Protein AF-A0AAU3USP7-F1 (afdb_monomer_lite)

Radius of gyration: 30.05 Å; chains: 1; bounding box: 64×74×97 Å

Structure (mmCIF, N/CA/C/O backbone):
data_AF-A0AAU3USP7-F1
#
_entry.id   AF-A0AAU3USP7-F1
#
loop_
_atom_site.group_PDB
_atom_site.id
_atom_site.type_symbol
_atom_site.label_atom_id
_atom_site.label_alt_id
_atom_site.label_comp_id
_atom_site.label_asym_id
_atom_site.label_entity_id
_atom_site.label_seq_id
_atom_site.pdbx_PDB_ins_code
_atom_site.Cartn_x
_atom_site.Cartn_y
_atom_site.Cartn_z
_atom_site.occupancy
_atom_site.B_iso_or_equiv
_atom_site.auth_seq_id
_atom_site.auth_comp_id
_atom_site.auth_asym_id
_atom_site.auth_atom_id
_atom_site.pdbx_PDB_model_num
ATOM 1 N N . MET A 1 1 ? 27.591 27.415 62.590 1.00 41.91 1 MET A N 1
ATOM 2 C CA . MET A 1 1 ? 27.554 26.212 61.734 1.00 41.91 1 MET A CA 1
ATOM 3 C C . MET A 1 1 ? 26.232 26.223 60.988 1.00 41.91 1 MET A C 1
ATOM 5 O O . MET A 1 1 ? 25.230 25.754 61.502 1.00 41.91 1 MET A O 1
ATOM 9 N N . THR A 1 2 ? 26.216 26.870 59.830 1.00 33.81 2 THR A N 1
ATOM 10 C CA . THR A 1 2 ? 25.056 27.006 58.943 1.00 33.81 2 THR A CA 1
ATOM 11 C C . THR A 1 2 ? 25.471 26.395 57.614 1.00 33.81 2 THR A C 1
ATOM 13 O O . THR A 1 2 ? 26.332 26.945 56.935 1.00 33.81 2 THR A O 1
ATOM 16 N N . SER A 1 3 ? 24.932 25.218 57.294 1.00 32.78 3 SER A N 1
ATOM 17 C CA . SER A 1 3 ? 25.198 24.514 56.039 1.00 32.78 3 SER A CA 1
ATOM 18 C C . SER A 1 3 ? 23.936 24.534 55.192 1.00 32.78 3 SER A C 1
ATOM 20 O O . SER A 1 3 ? 22.965 23.842 55.483 1.00 32.78 3 SER A O 1
ATOM 22 N N . THR A 1 4 ? 23.975 25.355 54.153 1.00 32.25 4 THR A N 1
ATOM 23 C CA . THR A 1 4 ? 23.105 25.323 52.979 1.00 32.25 4 THR A CA 1
ATOM 24 C C . THR A 1 4 ? 23.320 24.018 52.210 1.00 32.25 4 THR A C 1
ATOM 26 O O . THR A 1 4 ? 24.464 23.622 51.991 1.00 32.25 4 THR A O 1
ATOM 29 N N . VAL A 1 5 ? 22.239 23.355 51.792 1.00 38.69 5 VAL A N 1
ATOM 30 C CA . VAL A 1 5 ? 22.284 22.252 50.819 1.00 38.69 5 VAL A CA 1
ATOM 31 C C . VAL A 1 5 ? 21.531 22.695 49.572 1.00 38.69 5 VAL A C 1
ATOM 33 O O . VAL A 1 5 ? 20.363 23.073 49.631 1.00 38.69 5 VAL A O 1
ATOM 36 N N . ASP A 1 6 ? 22.287 22.693 48.484 1.00 32.69 6 ASP A N 1
ATOM 37 C CA . ASP A 1 6 ? 22.003 23.194 47.146 1.00 32.69 6 ASP A CA 1
ATOM 38 C C . ASP A 1 6 ? 21.161 22.188 46.340 1.00 32.69 6 ASP A C 1
ATOM 40 O O . ASP A 1 6 ? 21.367 20.975 46.442 1.00 32.69 6 ASP A O 1
ATOM 44 N N . GLN A 1 7 ? 20.235 22.680 45.513 1.00 34.62 7 GLN A N 1
ATOM 45 C CA . GLN A 1 7 ? 19.534 21.871 44.508 1.00 34.62 7 GLN A CA 1
ATOM 46 C C . GLN A 1 7 ? 20.282 21.918 43.167 1.00 34.62 7 GLN A C 1
ATOM 48 O O . GLN A 1 7 ? 20.693 23.001 42.751 1.00 34.62 7 GLN A O 1
ATOM 53 N N . PRO A 1 8 ? 20.408 20.806 42.416 1.00 36.25 8 PRO A N 1
ATOM 54 C CA . PRO A 1 8 ? 20.988 20.861 41.084 1.00 36.25 8 PRO A CA 1
ATOM 55 C C . PRO A 1 8 ? 19.930 21.246 40.040 1.00 36.25 8 PRO A C 1
ATOM 57 O O . PRO A 1 8 ? 18.968 20.520 39.787 1.00 36.25 8 PRO A O 1
ATOM 60 N N . GLY A 1 9 ? 20.148 22.407 39.422 1.00 30.47 9 GLY A N 1
ATOM 61 C CA . GLY A 1 9 ? 19.375 22.923 38.300 1.00 30.47 9 GLY A CA 1
ATOM 62 C C . GLY A 1 9 ? 19.600 22.157 36.993 1.00 30.47 9 GLY A C 1
ATOM 63 O O . GLY A 1 9 ? 20.691 21.691 36.668 1.00 30.47 9 GLY A O 1
ATOM 64 N N . THR A 1 10 ? 18.527 22.072 36.216 1.00 33.22 10 THR A N 1
ATOM 65 C CA . THR A 1 10 ? 18.467 21.559 34.847 1.00 33.22 10 THR A CA 1
ATOM 66 C C . THR A 1 10 ? 19.074 22.556 33.855 1.00 33.22 10 THR A C 1
ATOM 68 O O . THR A 1 10 ? 18.549 23.656 33.683 1.00 33.22 10 THR A O 1
ATOM 71 N N . HIS A 1 11 ? 20.132 22.157 33.144 1.00 33.84 11 HIS A N 1
ATOM 72 C CA . HIS A 1 11 ? 20.640 22.862 31.962 1.00 33.84 11 HIS A CA 1
ATOM 73 C C . HIS A 1 11 ? 20.318 22.075 30.678 1.00 33.84 11 HIS A C 1
ATOM 75 O O . HIS A 1 11 ? 20.579 20.872 30.631 1.00 33.84 11 HIS A O 1
ATOM 81 N N . PRO A 1 12 ? 19.812 22.720 29.609 1.00 33.31 12 PRO A N 1
ATOM 82 C CA . PRO A 1 12 ? 19.627 22.071 28.315 1.00 33.31 12 PRO A CA 1
ATOM 83 C C . PRO A 1 12 ? 20.970 21.887 27.588 1.00 33.31 12 PRO A C 1
ATOM 85 O O . PRO A 1 12 ? 21.777 22.815 27.466 1.00 33.31 12 PRO A O 1
ATOM 88 N N . ALA A 1 13 ? 21.204 20.671 27.093 1.00 33.81 13 ALA A N 1
ATOM 89 C CA . ALA A 1 13 ? 22.396 20.300 26.340 1.00 33.81 13 ALA A CA 1
ATOM 90 C C . ALA A 1 13 ? 22.486 21.070 25.008 1.00 33.81 13 ALA A C 1
ATOM 92 O O . ALA A 1 13 ? 21.568 21.066 24.189 1.00 33.81 13 ALA A O 1
ATOM 93 N N . LYS A 1 14 ? 23.629 21.728 24.791 1.00 29.77 14 LYS A N 1
ATOM 94 C CA . LYS A 1 14 ? 23.975 22.454 23.563 1.00 29.77 14 LYS A CA 1
ATOM 95 C C . LYS A 1 14 ? 24.179 21.477 22.399 1.00 29.77 14 LYS A C 1
ATOM 97 O O . LYS A 1 14 ? 25.105 20.668 22.424 1.00 29.77 14 LYS A O 1
ATOM 102 N N . VAL A 1 15 ? 23.373 21.614 21.348 1.00 31.23 15 VAL A N 1
ATOM 103 C CA . VAL A 1 15 ? 23.581 20.966 20.045 1.00 31.23 15 VAL A CA 1
ATOM 104 C C . VAL A 1 15 ? 24.796 21.610 19.364 1.00 31.23 15 VAL A C 1
ATOM 106 O O . VAL A 1 15 ? 24.798 22.806 19.079 1.00 31.23 15 VAL A O 1
ATOM 109 N N . ARG A 1 16 ? 25.857 20.832 19.121 1.00 29.34 16 ARG A N 1
ATOM 110 C CA . ARG A 1 16 ? 27.011 21.248 18.308 1.00 29.34 16 ARG A CA 1
ATOM 111 C C . ARG A 1 16 ? 26.709 20.982 16.832 1.00 29.34 16 ARG A C 1
ATOM 113 O O . ARG A 1 16 ? 26.701 19.836 16.398 1.00 29.34 16 ARG A O 1
ATOM 120 N N . THR A 1 17 ? 26.509 22.047 16.062 1.00 30.03 17 THR A N 1
ATOM 121 C CA . THR A 1 17 ? 26.441 22.007 14.596 1.00 30.03 17 THR A CA 1
ATOM 122 C C . THR A 1 17 ? 27.825 21.691 14.027 1.00 30.03 17 THR A C 1
ATOM 124 O O . THR A 1 17 ? 28.733 22.518 14.103 1.00 30.03 17 THR A O 1
ATOM 127 N N . ALA A 1 18 ? 28.007 20.499 13.459 1.00 31.48 18 ALA A N 1
ATOM 128 C CA . ALA A 1 18 ? 29.188 20.177 12.665 1.00 31.48 18 ALA A CA 1
ATOM 129 C C . ALA A 1 18 ? 28.987 20.702 11.233 1.00 31.48 18 ALA A C 1
ATOM 131 O O . ALA A 1 18 ? 28.131 20.209 10.498 1.00 31.48 18 ALA A O 1
ATOM 132 N N . LEU A 1 19 ? 29.764 21.716 10.839 1.00 27.81 19 LEU A N 1
ATOM 133 C CA . LEU A 1 19 ? 29.881 22.137 9.442 1.00 27.81 19 LEU A CA 1
ATOM 134 C C . LEU A 1 19 ? 30.561 21.015 8.644 1.00 27.81 19 LEU A C 1
ATOM 136 O O . LEU A 1 19 ? 31.731 20.711 8.871 1.00 27.81 19 LEU A O 1
ATOM 140 N N . ILE A 1 20 ? 29.842 20.419 7.694 1.00 33.53 20 ILE A N 1
ATOM 141 C CA . ILE A 1 20 ? 30.425 19.518 6.697 1.00 33.53 20 ILE A CA 1
ATOM 142 C C . ILE A 1 20 ? 30.937 20.376 5.537 1.00 33.53 20 ILE A C 1
ATOM 144 O O . ILE A 1 20 ? 30.160 20.921 4.753 1.00 33.53 20 ILE A O 1
ATOM 148 N N . THR A 1 21 ? 32.256 20.505 5.427 1.00 28.50 21 THR A N 1
ATOM 149 C CA . THR A 1 21 ? 32.922 21.162 4.298 1.00 28.50 21 THR A CA 1
ATOM 150 C C . THR A 1 21 ? 32.928 20.215 3.094 1.00 28.50 21 THR A C 1
ATOM 152 O O . THR A 1 21 ? 33.588 19.178 3.119 1.00 28.50 21 THR A O 1
ATOM 155 N N . LEU A 1 22 ? 32.200 20.552 2.027 1.00 30.50 22 LEU A N 1
ATOM 156 C CA . LEU A 1 22 ? 32.234 19.811 0.759 1.00 30.50 22 LEU A CA 1
ATOM 157 C C . LEU A 1 22 ? 33.545 20.108 -0.000 1.00 30.50 22 LEU A C 1
ATOM 159 O O . LEU A 1 22 ? 33.883 21.283 -0.175 1.00 30.50 22 LEU A O 1
ATOM 163 N N . PRO A 1 23 ? 34.281 19.102 -0.507 1.00 33.56 23 PRO A N 1
ATOM 164 C CA . PRO A 1 23 ? 35.450 19.356 -1.339 1.00 33.56 23 PRO A CA 1
ATOM 165 C C . PRO A 1 23 ? 35.041 19.833 -2.744 1.00 33.56 23 PRO A C 1
ATOM 167 O O . PRO A 1 23 ? 34.099 19.328 -3.356 1.00 33.56 23 PRO A O 1
ATOM 170 N N . ARG A 1 24 ? 35.782 20.821 -3.263 1.00 32.84 24 ARG A N 1
ATOM 171 C CA . ARG A 1 24 ? 35.613 21.395 -4.608 1.00 32.84 24 ARG A CA 1
ATOM 172 C C . ARG A 1 24 ? 35.829 20.335 -5.695 1.00 32.84 24 ARG A C 1
ATOM 174 O O . ARG A 1 24 ? 36.895 19.727 -5.771 1.00 32.84 24 ARG A O 1
ATOM 181 N N . LEU A 1 25 ? 34.846 20.186 -6.583 1.00 32.78 25 LEU A N 1
ATOM 182 C CA . LEU A 1 25 ? 34.947 19.390 -7.808 1.00 32.78 25 LEU A CA 1
ATOM 183 C C . LEU A 1 25 ? 35.982 20.010 -8.756 1.00 32.78 25 LEU A C 1
ATOM 185 O O . LEU A 1 25 ? 35.807 21.123 -9.252 1.00 32.78 25 LEU A O 1
ATOM 189 N N . ARG A 1 26 ? 37.065 19.273 -9.016 1.00 31.66 26 ARG A N 1
ATOM 190 C CA . ARG A 1 26 ? 38.061 19.594 -10.042 1.00 31.66 26 ARG A CA 1
ATOM 191 C C . ARG A 1 26 ? 37.586 18.980 -11.361 1.00 31.66 26 ARG A C 1
ATOM 193 O O . ARG A 1 26 ? 37.426 17.767 -11.460 1.00 31.66 26 ARG A O 1
ATOM 200 N N . THR A 1 27 ? 37.321 19.812 -12.361 1.00 38.62 27 THR A N 1
ATOM 201 C CA . THR A 1 27 ? 36.937 19.382 -13.707 1.00 38.62 27 THR A CA 1
ATOM 202 C C . THR A 1 27 ? 38.163 18.851 -14.453 1.00 38.62 27 THR A C 1
ATOM 204 O O . THR A 1 27 ? 39.095 19.591 -14.751 1.00 38.62 27 THR A O 1
ATOM 207 N N . GLY A 1 28 ? 38.169 17.552 -14.758 1.00 31.36 28 GLY A N 1
ATOM 208 C CA . GLY A 1 28 ? 39.181 16.908 -15.595 1.00 31.36 28 GLY A CA 1
ATOM 209 C C . GLY A 1 28 ? 38.519 15.975 -16.604 1.00 31.36 28 GLY A C 1
ATOM 210 O O . GLY A 1 28 ? 37.866 15.009 -16.222 1.00 31.36 28 GLY A O 1
ATOM 211 N N . ARG A 1 29 ? 38.659 16.288 -17.898 1.00 39.31 29 ARG A N 1
ATOM 212 C CA . ARG A 1 29 ? 38.297 15.410 -19.022 1.00 39.31 29 ARG A CA 1
ATOM 213 C C . ARG A 1 29 ? 39.271 14.229 -19.076 1.00 39.31 29 ARG A C 1
ATOM 215 O O . ARG A 1 29 ? 40.472 14.451 -19.167 1.00 39.31 29 ARG A O 1
ATOM 222 N N . GLY A 1 30 ? 38.747 13.007 -19.129 1.00 30.52 30 GLY A N 1
ATOM 223 C CA . GLY A 1 30 ? 39.510 11.799 -19.457 1.00 30.52 30 GLY A CA 1
ATOM 224 C C . GLY A 1 30 ? 38.627 10.552 -19.412 1.00 30.52 30 GLY A C 1
ATOM 225 O O . GLY A 1 30 ? 38.125 10.189 -18.355 1.00 30.52 30 GLY A O 1
ATOM 226 N N . ARG A 1 31 ? 38.390 9.933 -20.574 1.00 35.69 31 ARG A N 1
ATOM 227 C CA . ARG A 1 31 ? 37.736 8.623 -20.735 1.00 35.69 31 ARG A CA 1
ATOM 228 C C . ARG A 1 31 ? 38.649 7.515 -20.201 1.00 35.69 31 ARG A C 1
ATOM 230 O O . ARG A 1 31 ? 39.800 7.510 -20.611 1.00 35.69 31 ARG A O 1
ATOM 237 N N . SER A 1 32 ? 38.088 6.571 -19.440 1.00 35.28 32 SER A N 1
ATOM 238 C CA . SER A 1 32 ? 38.114 5.106 -19.670 1.00 35.28 32 SER A CA 1
ATOM 239 C C . SER A 1 32 ? 37.939 4.344 -18.349 1.00 35.28 32 SER A C 1
ATOM 241 O O . SER A 1 32 ? 38.705 4.560 -17.418 1.00 35.28 32 SER A O 1
ATOM 243 N N . ASP A 1 33 ? 36.924 3.479 -18.297 1.00 39.62 33 ASP A N 1
ATOM 244 C CA . ASP A 1 33 ? 36.809 2.275 -17.463 1.00 39.62 33 ASP A CA 1
ATOM 245 C C . ASP A 1 33 ? 37.432 2.313 -16.058 1.00 39.62 33 ASP A C 1
ATOM 247 O O . ASP A 1 33 ? 38.539 1.837 -15.822 1.00 39.62 33 ASP A O 1
ATOM 251 N N . ALA A 1 34 ? 36.656 2.800 -15.086 1.00 34.06 34 ALA A N 1
ATOM 252 C CA . ALA A 1 34 ? 36.940 2.616 -13.667 1.00 34.06 34 ALA A CA 1
ATOM 253 C C . ALA A 1 34 ? 35.833 1.769 -13.025 1.00 34.06 34 ALA A C 1
ATOM 255 O O . ALA A 1 34 ? 34.737 2.240 -12.719 1.00 34.06 34 ALA A O 1
ATOM 256 N N . LEU A 1 35 ? 36.157 0.481 -12.924 1.00 35.91 35 LEU A N 1
ATOM 257 C CA . LEU A 1 35 ? 35.776 -0.491 -11.900 1.00 35.91 35 LEU A CA 1
ATOM 258 C C . LEU A 1 35 ? 34.839 0.053 -10.810 1.00 35.91 35 LEU A C 1
ATOM 260 O O . LEU A 1 35 ? 35.199 0.909 -10.003 1.00 35.91 35 LEU A O 1
ATOM 264 N N . VAL A 1 36 ? 33.637 -0.520 -10.755 1.00 36.03 36 VAL A N 1
ATOM 265 C CA . VAL A 1 36 ? 32.769 -0.451 -9.580 1.00 36.03 36 VAL A CA 1
ATOM 266 C C . VAL A 1 36 ? 33.522 -1.119 -8.430 1.00 36.03 36 VAL A C 1
ATOM 268 O O . VAL A 1 36 ? 33.617 -2.343 -8.388 1.00 36.03 36 VAL A O 1
ATOM 271 N N . SER A 1 37 ? 34.084 -0.323 -7.520 1.00 30.81 37 SER A N 1
ATOM 272 C CA . SER A 1 37 ? 34.622 -0.847 -6.265 1.00 30.81 37 SER A CA 1
ATOM 273 C C . SER A 1 37 ? 33.512 -1.577 -5.506 1.00 30.81 37 SER A C 1
ATOM 275 O O . SER A 1 37 ? 32.414 -1.023 -5.367 1.00 30.81 37 SER A O 1
ATOM 277 N N . PRO A 1 38 ? 33.761 -2.797 -5.003 1.00 35.66 38 PRO A N 1
ATOM 278 C CA . PRO A 1 38 ? 32.799 -3.476 -4.160 1.00 35.66 38 PRO A CA 1
ATOM 279 C C . PRO A 1 38 ? 32.678 -2.679 -2.862 1.00 35.66 38 PRO A C 1
ATOM 281 O O . PRO A 1 38 ? 33.673 -2.395 -2.193 1.00 35.66 38 PRO A O 1
ATOM 284 N N . VAL A 1 39 ? 31.453 -2.289 -2.513 1.00 39.75 39 VAL A N 1
ATOM 285 C CA . VAL A 1 39 ? 31.149 -1.850 -1.152 1.00 39.75 39 VAL A CA 1
ATOM 286 C C . VAL A 1 39 ? 31.463 -3.042 -0.254 1.00 39.75 39 VAL A C 1
ATOM 288 O O . VAL A 1 39 ? 30.837 -4.094 -0.376 1.00 39.75 39 VAL A O 1
ATOM 291 N N . ALA A 1 40 ? 32.496 -2.897 0.573 1.00 31.59 40 ALA A N 1
ATOM 292 C CA . ALA A 1 40 ? 32.928 -3.916 1.510 1.00 31.59 40 ALA A CA 1
ATOM 293 C C . ALA A 1 40 ? 31.760 -4.298 2.429 1.00 31.59 40 ALA A C 1
ATOM 295 O O . ALA A 1 40 ? 31.212 -3.462 3.149 1.00 31.59 40 ALA A O 1
ATOM 296 N N . GLN A 1 41 ? 31.377 -5.570 2.371 1.00 39.62 41 GLN A N 1
ATOM 297 C CA . GLN A 1 41 ? 30.440 -6.189 3.292 1.00 39.62 41 GLN A CA 1
ATOM 298 C C . GLN A 1 41 ? 31.157 -6.459 4.615 1.00 39.62 41 GLN A C 1
ATOM 300 O O . GLN A 1 41 ? 32.118 -7.219 4.670 1.00 39.62 41 GLN A O 1
ATOM 305 N N . SER A 1 42 ? 30.657 -5.854 5.684 1.00 35.12 42 SER A N 1
ATOM 306 C CA . SER A 1 42 ? 30.802 -6.367 7.045 1.00 35.12 42 SER A CA 1
ATOM 307 C C . SER A 1 42 ? 29.580 -5.924 7.837 1.00 35.12 42 SER A C 1
ATOM 309 O O . SER A 1 42 ? 29.636 -5.011 8.657 1.00 35.12 42 SER A O 1
ATOM 311 N N . ALA A 1 43 ? 28.456 -6.568 7.559 1.00 34.66 43 ALA A N 1
ATOM 312 C CA . ALA A 1 43 ? 27.351 -6.622 8.493 1.00 34.66 43 ALA A CA 1
ATOM 313 C C . ALA A 1 43 ? 26.837 -8.056 8.464 1.00 34.66 43 ALA A C 1
ATOM 315 O O . ALA A 1 43 ? 26.095 -8.448 7.567 1.00 34.66 43 ALA A O 1
ATOM 316 N N . THR A 1 44 ? 27.291 -8.857 9.425 1.00 30.19 44 THR A N 1
ATOM 317 C CA . THR A 1 44 ? 26.546 -10.031 9.875 1.00 30.19 44 THR A CA 1
ATOM 318 C C . THR A 1 44 ? 25.091 -9.587 10.048 1.00 30.19 44 THR A C 1
ATOM 320 O O . THR A 1 44 ? 24.880 -8.566 10.715 1.00 30.19 44 THR A O 1
ATOM 323 N N . PRO A 1 45 ? 24.097 -10.257 9.437 1.00 32.25 45 PRO A N 1
ATOM 324 C CA . PRO A 1 45 ? 22.710 -9.886 9.665 1.00 32.25 45 PRO A CA 1
ATOM 325 C C . PRO A 1 45 ? 22.478 -9.959 11.176 1.00 32.25 45 PRO A C 1
ATOM 327 O O . PRO A 1 45 ? 22.890 -10.952 11.792 1.00 32.25 45 PRO A O 1
ATOM 330 N N . PRO A 1 46 ? 21.904 -8.923 11.813 1.00 33.09 46 PRO A N 1
ATOM 331 C CA . PRO A 1 46 ? 21.499 -9.082 13.192 1.00 33.09 46 PRO A CA 1
ATOM 332 C C . PRO A 1 46 ? 20.554 -10.282 13.210 1.00 33.09 46 PRO A C 1
ATOM 334 O O . PRO A 1 46 ? 19.599 -10.336 12.430 1.00 33.09 46 PRO A O 1
ATOM 337 N N . ALA A 1 47 ? 20.870 -11.268 14.058 1.00 31.23 47 ALA A N 1
ATOM 338 C CA . ALA A 1 47 ? 19.914 -12.288 14.466 1.00 31.23 47 ALA A CA 1
ATOM 339 C C . ALA A 1 47 ? 18.578 -11.590 14.709 1.00 31.23 47 ALA A C 1
ATOM 341 O O . ALA A 1 47 ? 18.616 -10.466 15.206 1.00 31.23 47 ALA A O 1
ATOM 342 N N . GLU A 1 48 ? 17.452 -12.204 14.331 1.00 36.28 48 GLU A N 1
ATOM 343 C CA . GLU A 1 48 ? 16.107 -11.673 14.568 1.00 36.28 48 GLU A CA 1
ATOM 344 C C . GLU A 1 48 ? 15.975 -11.223 16.026 1.00 36.28 48 GLU A C 1
ATOM 346 O O . GLU A 1 48 ? 15.558 -11.964 16.918 1.00 36.28 48 GLU A O 1
ATOM 351 N N . THR A 1 49 ? 16.351 -9.975 16.285 1.00 31.69 49 THR A N 1
ATOM 352 C CA . THR A 1 49 ? 16.018 -9.288 17.499 1.00 31.69 49 THR A CA 1
ATOM 353 C C . THR A 1 49 ? 14.520 -9.210 17.360 1.00 31.69 49 THR A C 1
ATOM 355 O O . THR A 1 49 ? 14.019 -8.517 16.470 1.00 31.69 49 THR A O 1
ATOM 358 N N . ARG A 1 50 ? 13.799 -9.975 18.187 1.00 37.75 50 ARG A N 1
ATOM 359 C CA . ARG A 1 50 ? 12.451 -9.591 18.588 1.00 37.75 50 ARG A CA 1
ATOM 360 C C . ARG A 1 50 ? 12.589 -8.141 19.016 1.00 37.75 50 ARG A C 1
ATOM 362 O O . ARG A 1 50 ? 12.982 -7.874 20.149 1.00 37.75 50 ARG A O 1
ATOM 369 N N . LEU A 1 51 ? 12.382 -7.220 18.077 1.00 38.56 51 LEU A N 1
ATOM 370 C CA . LEU A 1 51 ? 12.127 -5.834 18.380 1.00 38.56 51 LEU A CA 1
ATOM 371 C C . LEU A 1 51 ? 11.006 -5.938 19.395 1.00 38.56 51 LEU A C 1
ATOM 373 O O . LEU A 1 51 ? 9.943 -6.492 19.094 1.00 38.56 51 LEU A O 1
ATOM 377 N N . ALA A 1 52 ? 11.324 -5.570 20.638 1.00 36.91 52 ALA A N 1
ATOM 378 C CA . ALA A 1 52 ? 10.304 -5.417 21.648 1.00 36.91 52 ALA A CA 1
ATOM 379 C C . ALA A 1 52 ? 9.208 -4.583 20.977 1.00 36.91 52 ALA A C 1
ATOM 381 O O . ALA A 1 52 ? 9.562 -3.602 20.309 1.00 36.91 52 ALA A O 1
ATOM 382 N N . PRO A 1 53 ? 7.935 -5.018 21.035 1.00 43.50 53 PRO A N 1
ATOM 383 C CA . PRO A 1 53 ? 6.865 -4.235 20.442 1.00 43.50 53 PRO A CA 1
ATOM 384 C C . PRO A 1 53 ? 7.055 -2.798 20.934 1.00 43.50 53 PRO A C 1
ATOM 386 O O . PRO A 1 53 ? 7.279 -2.619 22.139 1.00 43.50 53 PRO A O 1
ATOM 389 N N . PRO A 1 54 ? 7.078 -1.790 20.044 1.00 45.22 54 PRO A N 1
ATOM 390 C CA . PRO A 1 54 ? 7.052 -0.419 20.512 1.00 45.22 54 PRO A CA 1
ATOM 391 C C . PRO A 1 54 ? 5.857 -0.339 21.451 1.00 45.22 54 PRO A C 1
ATOM 393 O O . PRO A 1 54 ? 4.798 -0.912 21.171 1.00 45.22 54 PRO A O 1
ATOM 396 N N . ASN A 1 55 ? 6.073 0.266 22.614 1.00 45.78 55 ASN A N 1
ATOM 397 C CA . ASN A 1 55 ? 5.024 0.495 23.588 1.00 45.78 55 ASN A CA 1
ATOM 398 C C . ASN A 1 55 ? 4.048 1.524 23.002 1.00 45.78 55 ASN A C 1
ATOM 400 O O . ASN A 1 55 ? 4.003 2.652 23.476 1.00 45.78 55 ASN A O 1
ATOM 404 N N . LEU A 1 56 ? 3.267 1.124 21.997 1.00 47.53 56 LEU A N 1
ATOM 405 C CA . LEU A 1 56 ? 2.064 1.806 21.560 1.00 47.53 56 LEU A CA 1
ATOM 406 C C . LEU A 1 56 ? 1.091 1.686 22.723 1.00 47.53 56 LEU A C 1
ATOM 408 O O . LEU A 1 56 ? 0.291 0.752 22.825 1.00 47.53 56 LEU A O 1
ATOM 412 N N . THR A 1 57 ? 1.220 2.599 23.676 1.00 45.19 57 THR A N 1
ATOM 413 C CA . THR A 1 57 ? 0.167 2.766 24.657 1.00 45.19 57 THR A CA 1
ATOM 414 C C . THR A 1 57 ? -1.050 3.291 23.911 1.00 45.19 57 THR A C 1
ATOM 416 O O . THR A 1 57 ? -0.971 4.229 23.124 1.00 45.19 57 THR A O 1
ATOM 419 N N . VAL A 1 58 ? -2.205 2.693 24.189 1.00 47.22 58 VAL A N 1
ATOM 420 C CA . VAL A 1 58 ? -3.535 3.113 23.710 1.00 47.22 58 VAL A CA 1
ATOM 421 C C . VAL A 1 58 ? -3.772 4.635 23.863 1.00 47.22 58 VAL A C 1
ATOM 423 O O . VAL A 1 58 ? -4.627 5.201 23.188 1.00 47.22 58 VAL A O 1
ATOM 426 N N . ALA A 1 59 ? -2.988 5.309 24.713 1.00 41.59 59 ALA A N 1
ATOM 427 C CA . ALA A 1 59 ? -3.002 6.742 24.970 1.00 41.59 59 ALA A CA 1
ATOM 428 C C . ALA A 1 59 ? -2.712 7.642 23.747 1.00 41.59 59 ALA A C 1
ATOM 430 O O . ALA A 1 59 ? -3.257 8.739 23.699 1.00 41.59 59 ALA A O 1
ATOM 431 N N . GLU A 1 60 ? -1.933 7.225 22.742 1.00 49.16 60 GLU A N 1
ATOM 432 C CA . GLU A 1 60 ? -1.670 8.074 21.555 1.00 49.16 60 GLU A CA 1
ATOM 433 C C . GLU A 1 60 ? -2.758 7.953 20.480 1.00 49.16 60 GLU A C 1
ATOM 435 O O . GLU A 1 60 ? -3.069 8.926 19.794 1.00 49.16 60 GLU A O 1
ATOM 440 N N . PHE A 1 61 ? -3.470 6.820 20.440 1.00 54.00 61 PHE A N 1
ATOM 441 C CA . PHE A 1 61 ? -4.734 6.710 19.701 1.00 54.00 61 PHE A CA 1
ATOM 442 C C . PHE A 1 61 ? -5.871 7.536 20.344 1.00 54.00 61 PHE A C 1
ATOM 444 O O . PHE A 1 61 ? -6.969 7.616 19.793 1.00 54.00 61 PHE A O 1
ATOM 451 N N . ALA A 1 62 ? -5.628 8.142 21.515 1.00 49.12 62 ALA A N 1
ATOM 452 C CA . ALA A 1 62 ? -6.607 8.934 22.255 1.00 49.12 62 ALA A CA 1
ATOM 453 C C . ALA A 1 62 ? -6.660 10.416 21.841 1.00 49.12 62 ALA A C 1
ATOM 455 O O . ALA A 1 62 ? -7.600 11.109 22.238 1.00 49.12 62 ALA A O 1
ATOM 456 N N . ALA A 1 63 ? -5.708 10.918 21.041 1.00 58.34 63 ALA A N 1
ATOM 457 C CA . ALA A 1 63 ? -5.876 12.222 20.403 1.00 58.34 63 ALA A CA 1
ATOM 458 C C . ALA A 1 63 ? -6.996 12.112 19.356 1.00 58.34 63 ALA A C 1
ATOM 460 O O . ALA A 1 63 ? -6.928 11.269 18.461 1.00 58.34 63 ALA A O 1
ATOM 461 N N . ASP A 1 64 ? -8.046 12.932 19.470 1.00 76.50 64 ASP A N 1
ATOM 462 C CA . ASP A 1 64 ? -9.178 12.878 18.539 1.00 76.50 64 ASP A CA 1
ATOM 463 C C . ASP A 1 64 ? -8.763 13.404 17.156 1.00 76.50 64 ASP A C 1
ATOM 465 O O . ASP A 1 64 ? -8.877 14.588 16.846 1.00 76.50 64 ASP A O 1
ATOM 469 N N . THR A 1 65 ? -8.241 12.507 16.319 1.00 91.50 65 THR A N 1
ATOM 470 C CA . THR A 1 65 ? -7.883 12.779 14.921 1.00 91.50 65 THR A CA 1
ATOM 471 C C . THR A 1 65 ? -9.068 12.597 13.976 1.00 91.50 65 THR A C 1
ATOM 473 O O . THR A 1 65 ? -8.883 12.562 12.754 1.00 91.50 65 THR A O 1
ATOM 476 N N . ARG A 1 66 ? -10.294 12.457 14.501 1.00 92.88 66 ARG A N 1
ATOM 477 C CA . ARG A 1 66 ? -11.478 12.223 13.678 1.00 92.88 66 ARG A CA 1
ATOM 478 C C . ARG A 1 66 ? -11.790 13.449 12.822 1.00 92.88 66 ARG A C 1
ATOM 480 O O . ARG A 1 66 ? -12.018 14.543 13.324 1.00 92.88 66 ARG A O 1
ATOM 487 N N . HIS A 1 67 ? -11.872 13.251 11.513 1.00 95.19 67 HIS A N 1
ATOM 488 C CA . HIS A 1 67 ? -12.275 14.289 10.563 1.00 95.19 67 HIS A CA 1
ATOM 489 C C . HIS A 1 67 ? -12.958 13.680 9.334 1.00 95.19 67 HIS A C 1
ATOM 491 O O . HIS A 1 67 ? -13.101 12.460 9.223 1.00 95.19 67 HIS A O 1
ATOM 497 N N . LEU A 1 68 ? -13.422 14.536 8.420 1.00 96.75 68 LEU A N 1
ATOM 498 C CA . LEU A 1 68 ? -13.994 14.120 7.142 1.00 96.75 68 LEU A CA 1
ATOM 499 C C . LEU A 1 68 ? -12.952 14.236 6.027 1.00 96.75 68 LEU A C 1
ATOM 501 O O . LEU A 1 68 ? -12.356 15.292 5.828 1.00 96.75 68 LEU A O 1
ATOM 505 N N . LEU A 1 69 ? -12.790 13.161 5.262 1.00 96.31 69 LEU A N 1
ATOM 506 C CA . LEU A 1 69 ? -11.974 13.093 4.056 1.00 96.31 69 LEU A CA 1
ATOM 507 C C . LEU A 1 69 ? -12.889 12.899 2.846 1.00 96.31 69 LEU A C 1
ATOM 509 O O . LEU A 1 69 ? -13.689 11.967 2.814 1.00 96.31 69 LEU A O 1
ATOM 513 N N . THR A 1 70 ? -12.773 13.753 1.830 1.00 97.00 70 THR A N 1
ATOM 514 C CA . THR A 1 70 ? -13.548 13.583 0.592 1.00 97.00 70 THR A CA 1
ATOM 515 C C . THR A 1 70 ? -12.763 12.751 -0.411 1.00 97.00 70 THR A C 1
ATOM 517 O O . THR A 1 70 ? -11.664 13.134 -0.809 1.00 97.00 70 THR A O 1
ATOM 520 N N . ARG A 1 71 ? -13.341 11.640 -0.873 1.00 95.25 71 ARG A N 1
ATOM 521 C CA . ARG A 1 71 ? -12.757 10.796 -1.918 1.00 95.25 71 ARG A CA 1
ATOM 522 C C . ARG A 1 71 ? -13.826 10.331 -2.901 1.00 95.25 71 ARG A C 1
ATOM 524 O O . ARG A 1 71 ? -14.849 9.769 -2.517 1.00 95.25 71 ARG A O 1
ATOM 531 N N . ARG A 1 72 ? -13.582 10.562 -4.197 1.00 95.19 72 ARG A N 1
ATOM 532 C CA . ARG A 1 72 ? -14.509 10.226 -5.298 1.00 95.19 72 ARG A CA 1
ATOM 533 C C . ARG A 1 72 ? -15.948 10.704 -5.038 1.00 95.19 72 ARG A C 1
ATOM 535 O O . ARG A 1 72 ? -16.904 9.969 -5.251 1.00 95.19 72 ARG A O 1
ATOM 542 N N . GLY A 1 73 ? -16.080 11.931 -4.534 1.00 94.50 73 GLY A N 1
ATOM 543 C CA . GLY A 1 73 ? -17.372 12.564 -4.249 1.00 94.50 73 GLY A CA 1
ATOM 544 C C . GLY A 1 73 ? -18.072 12.099 -2.967 1.00 94.50 73 GLY A C 1
ATOM 545 O O . GLY A 1 73 ? -19.135 12.623 -2.659 1.00 94.50 73 GLY A O 1
ATOM 546 N N . LEU A 1 74 ? -17.494 11.163 -2.206 1.00 93.88 74 LEU A N 1
ATOM 547 C CA . LEU A 1 74 ? -18.036 10.709 -0.924 1.00 93.88 74 LEU A CA 1
ATOM 548 C C . LEU A 1 74 ? -17.218 11.264 0.243 1.00 93.88 74 LEU A C 1
ATOM 550 O O . LEU A 1 74 ? -15.988 11.299 0.182 1.00 93.88 74 LEU A O 1
ATOM 554 N N . GLN A 1 75 ? -17.907 11.683 1.305 1.00 96.44 75 GLN A N 1
ATOM 555 C CA . GLN A 1 75 ? -17.282 12.055 2.572 1.00 96.44 75 GLN A CA 1
ATOM 556 C C . GLN A 1 75 ? -17.104 10.812 3.443 1.00 96.44 75 GLN A C 1
ATOM 558 O O . GLN A 1 75 ? -18.055 10.080 3.708 1.00 96.44 75 GLN A O 1
ATOM 563 N N . LEU A 1 76 ? -15.875 10.589 3.891 1.00 95.75 76 LEU A N 1
ATOM 564 C CA . LEU A 1 76 ? -15.477 9.484 4.748 1.00 95.75 76 LEU A CA 1
ATOM 565 C C . LEU A 1 76 ? -15.083 10.037 6.110 1.00 95.75 76 LEU A C 1
ATOM 567 O O . LEU A 1 76 ? -14.219 10.908 6.184 1.00 95.75 76 LEU A O 1
ATOM 571 N N . SER A 1 77 ? -15.675 9.522 7.187 1.00 95.94 77 SER A N 1
ATOM 572 C CA . SER A 1 77 ? -15.121 9.756 8.520 1.00 95.94 77 SER A CA 1
ATOM 573 C C . SER A 1 77 ? -13.840 8.946 8.654 1.00 95.94 77 SER A C 1
ATOM 575 O O . SER A 1 77 ? -13.853 7.739 8.407 1.00 95.94 77 SER A O 1
ATOM 577 N N . VAL A 1 78 ? -12.738 9.605 9.000 1.00 96.19 78 VAL A N 1
ATOM 578 C CA . VAL A 1 78 ? -11.437 8.958 9.152 1.00 96.19 78 VAL A CA 1
ATOM 579 C C . VAL A 1 78 ? -10.790 9.311 10.480 1.00 96.19 78 VAL A C 1
ATOM 581 O O . VAL A 1 78 ? -10.992 10.408 10.994 1.00 96.19 78 VAL A O 1
ATOM 584 N N . ARG A 1 79 ? -9.996 8.382 11.013 1.00 94.44 79 ARG A N 1
ATOM 585 C CA . ARG A 1 79 ? -9.050 8.607 12.114 1.00 94.44 79 ARG A CA 1
ATOM 586 C C . ARG A 1 79 ? -7.659 8.209 11.654 1.00 94.44 79 ARG A C 1
ATOM 588 O O . ARG A 1 79 ? -7.512 7.236 10.916 1.00 94.44 79 ARG A O 1
ATOM 595 N N . VAL A 1 80 ? -6.654 8.954 12.087 1.00 92.81 80 VAL A N 1
ATOM 596 C CA . VAL A 1 80 ? -5.255 8.734 11.714 1.00 92.81 80 VAL A CA 1
ATOM 597 C C . VAL A 1 80 ? -4.417 8.564 12.972 1.00 92.81 80 VAL A C 1
ATOM 599 O O . VAL A 1 80 ? -4.619 9.283 13.947 1.00 92.81 80 VAL A O 1
ATOM 602 N N . ALA A 1 81 ? -3.484 7.621 12.937 1.00 88.69 81 ALA A N 1
ATOM 603 C CA . ALA A 1 81 ? -2.458 7.456 13.956 1.00 88.69 81 ALA A CA 1
ATOM 604 C C . ALA A 1 81 ? -1.114 7.185 13.285 1.00 88.69 81 ALA A C 1
ATOM 606 O O . ALA A 1 81 ? -1.043 6.421 12.322 1.00 88.69 81 ALA A O 1
ATOM 607 N N . GLU A 1 82 ? -0.058 7.807 13.785 1.00 89.12 82 GLU A N 1
ATOM 608 C CA . GLU A 1 82 ? 1.316 7.495 13.393 1.00 89.12 82 GLU A CA 1
ATOM 609 C C . GLU A 1 82 ? 1.869 6.405 14.315 1.00 89.12 82 GLU A C 1
ATOM 611 O O . GLU A 1 82 ? 1.356 6.199 15.413 1.00 89.12 82 GLU A O 1
ATOM 616 N N . PHE A 1 83 ? 2.870 5.660 13.850 1.00 85.00 83 PHE A N 1
ATOM 617 C CA . PHE A 1 83 ? 3.599 4.721 14.700 1.00 85.00 83 PHE A CA 1
ATOM 618 C C . PHE A 1 83 ? 4.833 5.410 15.280 1.00 85.00 83 PHE A C 1
ATOM 620 O O . PHE A 1 83 ? 5.588 6.044 14.542 1.00 85.00 83 PHE A O 1
ATOM 627 N N . ASP A 1 84 ? 5.056 5.243 16.580 1.00 78.50 84 ASP A N 1
ATOM 628 C CA . ASP A 1 84 ? 6.050 5.998 17.362 1.00 78.50 84 ASP A CA 1
ATOM 629 C C . ASP A 1 84 ? 7.492 5.798 16.876 1.00 78.50 84 ASP A C 1
ATOM 631 O O . ASP A 1 84 ? 8.352 6.663 17.025 1.00 78.50 84 ASP A O 1
ATOM 635 N N . ASP A 1 85 ? 7.768 4.647 16.265 1.00 79.25 85 ASP A N 1
ATOM 636 C CA . ASP A 1 85 ? 9.068 4.307 15.690 1.00 79.25 85 ASP A CA 1
ATOM 637 C C . ASP A 1 85 ? 9.267 4.850 14.262 1.00 79.25 85 ASP A C 1
ATOM 639 O O . ASP A 1 85 ? 10.287 4.577 13.625 1.00 79.25 85 ASP A O 1
ATOM 643 N N . GLY A 1 86 ? 8.295 5.603 13.739 1.00 83.81 86 GLY A N 1
ATOM 644 C CA . GLY A 1 86 ? 8.294 6.124 12.375 1.00 83.81 86 GLY A CA 1
ATOM 645 C C . GLY A 1 86 ? 8.107 5.045 11.306 1.00 83.81 86 GLY A C 1
ATOM 646 O O . GLY A 1 86 ? 8.335 5.307 10.123 1.00 83.81 86 GLY A O 1
ATOM 647 N N . SER A 1 87 ? 7.699 3.826 11.681 1.00 86.25 87 SER A N 1
ATOM 648 C CA . SER A 1 87 ? 7.530 2.709 10.741 1.00 86.25 87 SER A CA 1
ATOM 649 C C . SER A 1 87 ? 6.321 2.855 9.812 1.00 86.25 87 SER A C 1
ATOM 651 O O . SER A 1 87 ? 6.161 2.054 8.884 1.00 86.25 87 SER A O 1
ATOM 653 N N . GLY A 1 88 ? 5.479 3.868 10.018 1.00 91.69 88 GLY A N 1
ATOM 654 C CA . GLY A 1 88 ? 4.322 4.153 9.181 1.00 91.69 88 GLY A CA 1
ATOM 655 C C . GLY A 1 88 ? 3.188 4.839 9.923 1.00 91.69 88 GLY A C 1
ATOM 656 O O . GLY A 1 88 ? 3.377 5.443 10.976 1.00 91.69 88 GLY A O 1
ATOM 657 N N . CYS A 1 89 ? 1.995 4.721 9.350 1.00 93.25 89 CYS A N 1
ATOM 658 C CA . CYS A 1 89 ? 0.762 5.208 9.947 1.00 93.25 89 CYS A CA 1
ATOM 659 C C . CYS A 1 89 ? -0.418 4.269 9.669 1.00 93.25 89 CYS A C 1
ATOM 661 O O . CYS A 1 89 ? -0.396 3.424 8.765 1.00 93.25 89 CYS A O 1
ATOM 663 N N . ALA A 1 90 ? -1.476 4.439 10.452 1.00 94.88 90 ALA A N 1
ATOM 664 C CA . ALA A 1 90 ? -2.771 3.815 10.280 1.00 94.88 90 ALA A CA 1
ATOM 665 C C . ALA A 1 90 ? -3.816 4.876 9.932 1.00 94.88 90 ALA A C 1
ATOM 667 O O . ALA A 1 90 ? -3.948 5.884 10.621 1.00 94.88 90 ALA A O 1
ATOM 668 N N . VAL A 1 91 ? -4.599 4.617 8.889 1.00 96.06 91 VAL A N 1
ATOM 669 C CA . VAL A 1 91 ? -5.790 5.391 8.532 1.00 96.06 91 VAL A CA 1
ATOM 670 C C . VAL A 1 91 ? -6.991 4.469 8.676 1.00 96.06 91 VAL A C 1
ATOM 672 O O . VAL A 1 91 ? -7.136 3.487 7.944 1.00 96.06 91 VAL A O 1
ATOM 675 N N . LEU A 1 92 ? -7.850 4.770 9.638 1.00 96.38 92 LEU A N 1
ATOM 676 C CA . LEU A 1 92 ? -9.109 4.078 9.855 1.00 96.38 92 LEU A CA 1
ATOM 677 C C . LEU A 1 92 ? -10.200 4.843 9.123 1.00 96.38 92 LEU A C 1
ATOM 679 O O . LEU A 1 92 ? -10.335 6.047 9.306 1.00 96.38 92 LEU A O 1
ATOM 683 N N . VAL A 1 93 ? -10.989 4.136 8.326 1.00 96.88 93 VAL A N 1
ATOM 684 C CA . VAL A 1 93 ? -12.216 4.647 7.715 1.00 96.88 93 VAL A CA 1
ATOM 685 C C . VAL A 1 93 ? -13.380 4.129 8.549 1.00 96.88 93 VAL A C 1
ATOM 687 O O . VAL A 1 93 ? -13.445 2.927 8.806 1.00 96.88 93 VAL A O 1
ATOM 690 N N . GLY A 1 94 ? -14.271 5.017 8.985 1.00 95.00 94 GLY A N 1
ATOM 691 C CA . GLY A 1 94 ? -15.358 4.693 9.907 1.00 95.00 94 GLY A CA 1
ATOM 692 C C . GLY A 1 94 ? -14.854 4.183 11.264 1.00 95.00 94 GLY A C 1
ATOM 693 O O . GLY A 1 94 ? -13.830 4.635 11.787 1.00 95.00 94 GLY A O 1
ATOM 694 N N . ASP A 1 95 ? -15.575 3.212 11.824 1.00 93.94 95 ASP A N 1
ATOM 695 C CA . ASP A 1 95 ? -15.258 2.580 13.111 1.00 93.94 95 ASP A CA 1
ATOM 696 C C . ASP A 1 95 ? -14.992 1.068 12.925 1.00 93.94 95 ASP A C 1
ATOM 698 O O . ASP A 1 95 ? -15.825 0.244 13.313 1.00 93.94 95 ASP A O 1
ATOM 702 N N . PRO A 1 96 ? -13.871 0.664 12.290 1.00 94.69 96 PRO A N 1
ATOM 703 C CA . PRO A 1 96 ? -13.592 -0.733 11.936 1.00 94.69 96 PRO A CA 1
ATOM 704 C C . PRO A 1 96 ? -13.574 -1.689 13.138 1.00 94.69 96 PRO A C 1
ATOM 706 O O . PRO A 1 96 ? -13.928 -2.855 12.980 1.00 94.69 96 PRO A O 1
ATOM 709 N N . GLU A 1 97 ? -13.241 -1.207 14.334 1.00 92.06 97 GLU A N 1
ATOM 710 C CA . GLU A 1 97 ? -13.291 -1.956 15.596 1.00 92.06 97 GLU A CA 1
ATOM 711 C C . GLU A 1 97 ? -14.709 -2.407 15.987 1.00 92.06 97 GLU A C 1
ATOM 713 O O . GLU A 1 97 ? -14.876 -3.361 16.744 1.00 92.06 97 GLU A O 1
ATOM 718 N N . ARG A 1 98 ? -15.753 -1.767 15.444 1.00 93.06 98 ARG A N 1
ATOM 719 C CA . ARG A 1 98 ? -17.153 -2.168 15.657 1.00 93.06 98 ARG A CA 1
ATOM 720 C C . ARG A 1 98 ? -17.597 -3.281 14.708 1.00 93.06 98 ARG A C 1
ATOM 722 O O . ARG A 1 98 ? -18.705 -3.800 14.847 1.00 93.06 98 ARG A O 1
ATOM 729 N N . HIS A 1 99 ? -16.760 -3.664 13.744 1.00 93.88 99 HIS A N 1
ATOM 730 C CA . HIS A 1 99 ? -17.063 -4.713 12.779 1.00 93.88 99 HIS A CA 1
ATOM 731 C C . HIS A 1 99 ? -16.382 -6.025 13.168 1.00 93.88 99 HIS A C 1
ATOM 733 O O . HIS A 1 99 ? -15.211 -6.064 13.521 1.00 93.88 99 HIS A O 1
ATOM 739 N N . ARG A 1 100 ? -17.099 -7.145 13.012 1.00 92.50 100 ARG A N 1
ATOM 740 C CA . ARG A 1 100 ? -16.546 -8.487 13.281 1.00 92.50 100 ARG A CA 1
ATOM 741 C C . ARG A 1 100 ? -15.451 -8.918 12.300 1.00 92.50 100 ARG A C 1
ATOM 743 O O . ARG A 1 100 ? -14.708 -9.841 12.604 1.00 92.50 100 ARG A O 1
ATOM 750 N N . ASN A 1 101 ? -15.434 -8.344 11.096 1.00 95.81 101 ASN A N 1
ATOM 751 C CA . ASN A 1 101 ? -14.526 -8.746 10.021 1.00 95.81 101 ASN A CA 1
ATOM 752 C C . ASN A 1 101 ? -14.219 -7.567 9.064 1.00 95.81 101 ASN A C 1
ATOM 754 O O . ASN A 1 101 ? -14.664 -7.575 7.902 1.00 95.81 101 ASN A O 1
ATOM 758 N N . PRO A 1 102 ? -13.559 -6.497 9.555 1.00 97.44 102 PRO A N 1
ATOM 759 C CA . PRO A 1 102 ? -13.298 -5.294 8.771 1.00 97.44 102 PRO A CA 1
ATOM 760 C C . PRO A 1 102 ? -12.327 -5.567 7.618 1.00 97.44 102 PRO A C 1
ATOM 762 O O . PRO A 1 102 ? -11.506 -6.487 7.670 1.00 97.44 102 PRO A O 1
ATOM 765 N N . LEU A 1 103 ? -12.418 -4.745 6.569 1.00 98.50 103 LEU A N 1
ATOM 766 C CA . LEU A 1 103 ? -11.427 -4.737 5.495 1.00 98.50 103 LEU A CA 1
ATOM 767 C C . LEU A 1 103 ? -10.130 -4.105 5.992 1.00 98.50 103 LEU A C 1
ATOM 769 O O . LEU A 1 103 ? -10.149 -3.031 6.592 1.00 98.50 103 LEU A O 1
ATOM 773 N N . VAL A 1 104 ? -9.003 -4.743 5.693 1.00 98.56 104 VAL A N 1
ATOM 774 C CA . VAL A 1 104 ? -7.676 -4.249 6.063 1.00 98.56 104 VAL A CA 1
ATOM 775 C C . VAL A 1 104 ? -6.756 -4.273 4.851 1.00 98.56 104 VAL A C 1
ATOM 777 O O . VAL A 1 104 ? -6.614 -5.294 4.179 1.00 98.56 104 VAL A O 1
ATOM 780 N N . ARG A 1 105 ? -6.072 -3.160 4.592 1.00 98.44 105 ARG A N 1
ATOM 781 C CA . ARG A 1 105 ? -4.986 -3.056 3.617 1.00 98.44 105 ARG A CA 1
ATOM 782 C C . ARG A 1 105 ? -3.691 -2.719 4.337 1.00 98.44 105 ARG A C 1
ATOM 784 O O . ARG A 1 105 ? -3.521 -1.613 4.825 1.00 98.44 105 ARG A O 1
ATOM 791 N N . ILE A 1 106 ? -2.738 -3.644 4.311 1.00 98.00 106 ILE A N 1
ATOM 792 C CA . ILE A 1 106 ? -1.344 -3.338 4.649 1.00 98.00 106 ILE A CA 1
ATOM 793 C C . ILE A 1 106 ? -0.652 -2.912 3.362 1.00 98.00 106 ILE A C 1
ATOM 795 O O . ILE A 1 106 ? -0.459 -3.739 2.465 1.00 98.00 106 ILE A O 1
ATOM 799 N N . HIS A 1 107 ? -0.269 -1.650 3.252 1.00 97.69 107 HIS A N 1
ATOM 800 C CA . HIS A 1 107 ? 0.436 -1.089 2.107 1.00 97.69 107 HIS A CA 1
ATOM 801 C C . HIS A 1 107 ? 1.884 -0.792 2.487 1.00 97.69 107 HIS A C 1
ATOM 803 O O . HIS A 1 107 ? 2.138 -0.114 3.470 1.00 97.69 107 HIS A O 1
ATOM 809 N N . SER A 1 108 ? 2.845 -1.320 1.729 1.00 96.25 108 SER A N 1
ATOM 810 C CA . SER A 1 108 ? 4.247 -0.912 1.887 1.00 96.25 108 SER A CA 1
ATOM 811 C C . SER A 1 108 ? 4.471 0.259 0.941 1.00 96.25 108 SER A C 1
ATOM 813 O O . SER A 1 108 ? 4.243 0.076 -0.258 1.00 96.25 108 SER A O 1
ATOM 815 N N . ARG A 1 109 ? 4.906 1.410 1.462 1.00 96.38 109 ARG A N 1
ATOM 816 C CA . ARG A 1 109 ? 5.124 2.633 0.686 1.00 96.38 109 ARG A CA 1
ATOM 817 C C . ARG A 1 109 ? 5.872 2.353 -0.612 1.00 96.38 109 ARG A C 1
ATOM 819 O O . ARG A 1 109 ? 6.899 1.671 -0.626 1.00 96.38 109 ARG A O 1
ATOM 826 N N . CYS A 1 110 ? 5.374 2.935 -1.695 1.00 97.12 110 CYS A N 1
ATOM 827 C CA . CYS A 1 110 ? 6.050 2.967 -2.978 1.00 97.12 110 CYS A CA 1
ATOM 828 C C . CYS A 1 110 ? 5.918 4.370 -3.565 1.00 97.12 110 CYS A C 1
ATOM 830 O O . CYS A 1 110 ? 4.976 4.634 -4.297 1.00 97.12 110 CYS A O 1
ATOM 832 N N . LEU A 1 111 ? 6.887 5.254 -3.327 1.00 97.38 111 LEU A N 1
ATOM 833 C CA . LEU A 1 111 ? 6.847 6.643 -3.795 1.00 97.38 111 LEU A CA 1
ATOM 834 C C . LEU A 1 111 ? 6.518 6.742 -5.292 1.00 97.38 111 LEU A C 1
ATOM 836 O O . LEU A 1 111 ? 5.670 7.523 -5.707 1.00 97.38 111 LEU A O 1
ATOM 840 N N . TYR A 1 112 ? 7.168 5.907 -6.104 1.00 96.62 112 TYR A N 1
ATOM 841 C CA . TYR A 1 112 ? 6.973 5.921 -7.553 1.00 96.62 112 TYR A CA 1
ATOM 842 C C . TYR A 1 112 ? 5.562 5.491 -7.959 1.00 96.62 112 TYR A C 1
ATOM 844 O O . TYR A 1 112 ? 5.006 6.070 -8.880 1.00 96.62 112 TYR A O 1
ATOM 852 N N . GLY A 1 113 ? 4.985 4.486 -7.299 1.00 96.50 113 GLY A N 1
ATOM 853 C CA . GLY A 1 113 ? 3.638 4.014 -7.626 1.00 96.50 113 GLY A CA 1
ATOM 854 C C . GLY A 1 113 ? 2.550 4.905 -7.037 1.00 96.50 113 GLY A C 1
ATOM 855 O O . GLY A 1 113 ? 1.575 5.196 -7.714 1.00 96.50 113 GLY A O 1
ATOM 856 N N . ASP A 1 114 ? 2.739 5.344 -5.797 1.00 96.19 114 ASP A N 1
ATOM 857 C CA . ASP A 1 114 ? 1.716 6.018 -5.003 1.00 96.19 114 ASP A CA 1
ATOM 858 C C . ASP A 1 114 ? 1.624 7.515 -5.345 1.00 96.19 114 ASP A C 1
ATOM 860 O O . ASP A 1 114 ? 0.528 8.060 -5.393 1.00 96.19 114 ASP A O 1
ATOM 864 N N . ALA A 1 115 ? 2.759 8.182 -5.599 1.00 96.25 115 ALA A N 1
ATOM 865 C CA . ALA A 1 115 ? 2.800 9.629 -5.841 1.00 96.25 115 ALA A CA 1
ATOM 866 C C . ALA A 1 115 ? 3.122 10.006 -7.295 1.00 96.25 115 ALA A C 1
ATOM 868 O O . ALA A 1 115 ? 2.645 11.029 -7.776 1.00 96.25 115 ALA A O 1
ATOM 869 N N . PHE A 1 116 ? 3.941 9.217 -8.000 1.00 97.06 116 PHE A N 1
ATOM 870 C CA . PHE A 1 116 ? 4.345 9.524 -9.385 1.00 97.06 116 PHE A CA 1
ATOM 871 C C . PHE A 1 116 ? 3.530 8.778 -10.453 1.00 97.06 116 PHE A C 1
ATOM 873 O O . PHE A 1 116 ? 3.870 8.878 -11.628 1.00 97.06 116 PHE A O 1
ATOM 880 N N . ASP A 1 117 ? 2.502 8.017 -10.061 1.00 95.38 117 ASP A N 1
ATOM 881 C CA . ASP A 1 117 ? 1.702 7.152 -10.949 1.00 95.38 117 ASP A CA 1
ATOM 882 C C . ASP A 1 117 ? 2.567 6.286 -11.886 1.00 95.38 117 ASP A C 1
ATOM 884 O O . ASP A 1 117 ? 2.341 6.172 -13.092 1.00 95.38 117 ASP A O 1
ATOM 888 N N . SER A 1 118 ? 3.632 5.690 -11.343 1.00 95.56 118 SER A N 1
ATOM 889 C CA . SER A 1 118 ? 4.527 4.855 -12.137 1.00 95.56 118 SER A CA 1
ATOM 890 C C . SER A 1 118 ? 3.794 3.637 -12.692 1.00 95.56 118 SER A C 1
ATOM 892 O O . SER A 1 118 ? 3.336 2.765 -11.953 1.00 95.56 118 SER A O 1
ATOM 894 N N . GLU A 1 119 ? 3.804 3.517 -14.016 1.00 95.12 119 GLU A N 1
ATOM 895 C CA . GLU A 1 119 ? 3.237 2.377 -14.739 1.00 95.12 119 GLU A CA 1
ATOM 896 C C . GLU A 1 119 ? 4.095 1.104 -14.668 1.00 95.12 119 GLU A C 1
ATOM 898 O O . GLU A 1 119 ? 3.685 0.055 -15.166 1.00 95.12 119 GLU A O 1
ATOM 903 N N . ASP A 1 120 ? 5.292 1.184 -14.076 1.00 93.38 120 ASP A N 1
ATOM 904 C CA . ASP A 1 120 ? 6.263 0.085 -13.997 1.00 93.38 120 ASP A CA 1
ATOM 905 C C . ASP A 1 120 ? 5.965 -0.898 -12.851 1.00 93.38 120 ASP A C 1
ATOM 907 O O . ASP A 1 120 ? 6.585 -1.963 -12.765 1.00 93.38 120 ASP A O 1
ATOM 911 N N . CYS A 1 121 ? 5.011 -0.571 -11.976 1.00 93.31 121 CYS A N 1
ATOM 912 C CA . CYS A 1 121 ? 4.575 -1.417 -10.870 1.00 93.31 121 CYS A CA 1
ATOM 913 C C . CYS A 1 121 ? 3.051 -1.366 -10.685 1.00 93.31 121 CYS A C 1
ATOM 915 O O . CYS A 1 121 ? 2.349 -0.597 -11.331 1.00 93.31 121 CYS A O 1
ATOM 917 N N . ASP A 1 122 ? 2.542 -2.206 -9.791 1.00 94.50 122 ASP A N 1
ATOM 918 C CA . ASP A 1 122 ? 1.129 -2.302 -9.420 1.00 94.50 122 ASP A CA 1
ATOM 919 C C . ASP A 1 122 ? 0.793 -1.616 -8.089 1.00 94.50 122 ASP A C 1
ATOM 921 O O . ASP A 1 122 ? -0.356 -1.665 -7.667 1.00 94.50 122 ASP A O 1
ATOM 925 N N . CYS A 1 123 ? 1.758 -0.979 -7.415 1.00 95.38 123 CYS A N 1
ATOM 926 C CA . CYS A 1 123 ? 1.554 -0.447 -6.064 1.00 95.38 123 CYS A CA 1
ATOM 927 C C . CYS A 1 123 ? 0.444 0.615 -5.997 1.00 95.38 123 CYS A C 1
ATOM 929 O O . CYS A 1 123 ? -0.442 0.492 -5.155 1.00 95.38 123 CYS A O 1
ATOM 931 N N . GLY A 1 124 ? 0.463 1.600 -6.905 1.00 96.12 124 GLY A N 1
ATOM 932 C CA . GLY A 1 124 ? -0.571 2.638 -6.992 1.00 96.12 124 GLY A CA 1
ATOM 933 C C . GLY A 1 124 ? -1.956 2.052 -7.295 1.00 96.12 124 GLY A C 1
ATOM 934 O O . GLY A 1 124 ? -2.871 2.230 -6.492 1.00 96.12 124 GLY A O 1
ATOM 935 N N . PRO A 1 125 ? -2.115 1.259 -8.377 1.00 95.69 125 PRO A N 1
ATOM 936 C CA . PRO A 1 125 ? -3.375 0.573 -8.671 1.00 95.69 125 PRO A CA 1
ATOM 937 C C . PRO A 1 125 ? -3.892 -0.329 -7.537 1.00 95.69 125 PRO A C 1
ATOM 939 O O . PRO A 1 125 ? -5.095 -0.359 -7.285 1.00 95.69 125 PRO A O 1
ATOM 942 N N . GLU A 1 126 ? -3.014 -1.050 -6.827 1.00 96.50 126 GLU A N 1
ATOM 943 C CA . GLU A 1 126 ? -3.414 -1.850 -5.662 1.00 96.50 126 GLU A CA 1
ATOM 944 C C . GLU A 1 126 ? -3.928 -0.974 -4.508 1.00 96.50 126 GLU A C 1
ATOM 946 O O . GLU A 1 126 ? -4.888 -1.363 -3.840 1.00 96.50 126 GLU A O 1
ATOM 951 N N . LEU A 1 127 ? -3.291 0.175 -4.247 1.00 97.44 127 LEU A N 1
ATOM 952 C CA . LEU A 1 127 ? -3.723 1.111 -3.207 1.00 97.44 127 LEU A CA 1
ATOM 953 C C . LEU A 1 127 ? -5.081 1.724 -3.554 1.00 97.44 127 LEU A C 1
ATOM 955 O O . LEU A 1 127 ? -5.982 1.702 -2.720 1.00 97.44 127 LEU A O 1
ATOM 959 N N . GLU A 1 128 ? -5.256 2.187 -4.792 1.00 96.75 128 GLU A N 1
ATOM 960 C CA . GLU A 1 128 ? -6.522 2.744 -5.278 1.00 96.75 128 GLU A CA 1
ATOM 961 C C . GLU A 1 128 ? -7.675 1.742 -5.174 1.00 96.75 128 GLU A C 1
ATOM 963 O O . GLU A 1 128 ? -8.733 2.071 -4.635 1.00 96.75 128 GLU A O 1
ATOM 968 N N . LEU A 1 129 ? -7.463 0.497 -5.615 1.00 96.75 129 LEU A N 1
ATOM 969 C CA . LEU A 1 129 ? -8.474 -0.556 -5.517 1.00 96.75 129 LEU A CA 1
ATOM 970 C C . LEU A 1 129 ? -8.805 -0.902 -4.058 1.00 96.75 129 LEU A C 1
ATOM 972 O O . LEU A 1 129 ? -9.958 -1.185 -3.725 1.00 96.75 129 LEU A O 1
ATOM 976 N N . ALA A 1 130 ? -7.804 -0.890 -3.177 1.00 98.00 130 ALA A N 1
ATOM 977 C CA . ALA A 1 130 ? -8.025 -1.137 -1.760 1.00 98.00 130 ALA A CA 1
ATOM 978 C C . ALA A 1 130 ? -8.847 -0.016 -1.110 1.00 98.00 130 ALA A C 1
ATOM 980 O O . ALA A 1 130 ? -9.789 -0.302 -0.369 1.00 98.00 130 ALA A O 1
ATOM 981 N N . LEU A 1 131 ? -8.532 1.241 -1.430 1.00 97.81 131 LEU A N 1
ATOM 982 C CA . LEU A 1 131 ? -9.283 2.407 -0.971 1.00 97.81 131 LEU A CA 1
ATOM 983 C C . LEU A 1 131 ? -10.720 2.391 -1.498 1.00 97.81 131 LEU A C 1
ATOM 985 O O . LEU A 1 131 ? -11.632 2.662 -0.726 1.00 97.81 131 LEU A O 1
ATOM 989 N N . ASP A 1 132 ? -10.945 2.006 -2.759 1.00 97.31 132 ASP A N 1
ATOM 990 C CA . ASP A 1 132 ? -12.292 1.844 -3.326 1.00 97.31 132 ASP A CA 1
ATOM 991 C C . ASP A 1 132 ? -13.121 0.810 -2.562 1.00 97.31 132 ASP A C 1
ATOM 993 O O . ASP A 1 132 ? -14.270 1.070 -2.205 1.00 97.31 132 ASP A O 1
ATOM 997 N N . LYS A 1 133 ? -12.530 -0.354 -2.268 1.00 98.06 133 LYS A N 1
ATOM 998 C CA . LYS A 1 133 ? -13.189 -1.416 -1.498 1.00 98.06 133 LYS A CA 1
ATOM 999 C C . LYS A 1 133 ? -13.515 -0.973 -0.070 1.00 98.06 133 LYS A C 1
ATOM 1001 O O . LYS A 1 133 ? -14.616 -1.238 0.405 1.00 98.06 133 LYS A O 1
ATOM 1006 N N . ILE A 1 134 ? -12.582 -0.300 0.605 1.00 98.06 134 ILE A N 1
ATOM 1007 C CA . ILE A 1 134 ? -12.782 0.201 1.975 1.00 98.06 134 ILE A CA 1
ATOM 1008 C C . ILE A 1 134 ? -13.849 1.302 1.999 1.00 98.06 134 ILE A C 1
ATOM 1010 O O . ILE A 1 134 ? -14.753 1.255 2.829 1.00 98.06 134 ILE A O 1
ATOM 1014 N N . GLN A 1 135 ? -13.792 2.244 1.056 1.00 97.19 135 GLN A N 1
ATOM 1015 C CA . GLN A 1 135 ? -14.799 3.291 0.884 1.00 97.19 135 GLN A CA 1
ATOM 1016 C C . GLN A 1 135 ? -16.192 2.696 0.649 1.00 97.19 135 GLN A C 1
ATOM 1018 O O . GLN A 1 135 ? -17.144 3.114 1.300 1.00 97.19 135 GLN A O 1
ATOM 1023 N N . ALA A 1 136 ? -16.315 1.693 -0.226 1.00 96.50 136 ALA A N 1
ATOM 1024 C CA . ALA A 1 136 ? -17.586 1.017 -0.487 1.00 96.50 136 ALA A CA 1
ATOM 1025 C C . ALA A 1 136 ? -18.120 0.246 0.732 1.00 96.50 136 ALA A C 1
ATOM 1027 O O . ALA A 1 136 ? -19.330 0.155 0.919 1.00 96.50 136 ALA A O 1
ATOM 1028 N N . ALA A 1 137 ? -17.235 -0.300 1.570 1.00 96.06 137 ALA A N 1
ATOM 1029 C CA . ALA A 1 137 ? -17.625 -0.969 2.808 1.00 96.06 137 ALA A CA 1
ATOM 1030 C C . ALA A 1 137 ? -18.027 0.006 3.929 1.00 96.06 137 ALA A C 1
ATOM 1032 O O . ALA A 1 137 ? -18.635 -0.425 4.906 1.00 96.06 137 ALA A O 1
ATOM 1033 N N . GLY A 1 138 ? -17.653 1.286 3.827 1.00 94.12 138 GLY A N 1
ATOM 1034 C CA . GLY A 1 138 ? -17.897 2.315 4.844 1.00 94.12 138 GLY A CA 1
ATOM 1035 C C . GLY A 1 138 ? -17.033 2.190 6.105 1.00 94.12 138 GLY A C 1
ATOM 1036 O O . GLY A 1 138 ? -16.979 3.131 6.893 1.00 94.12 138 GLY A O 1
ATOM 1037 N N . ALA A 1 139 ? -16.333 1.066 6.285 1.00 94.81 139 ALA A N 1
ATOM 1038 C CA . ALA A 1 139 ? -15.406 0.851 7.383 1.00 94.81 139 ALA A CA 1
ATOM 1039 C C . ALA A 1 139 ? -14.215 -0.031 6.982 1.00 94.81 139 ALA A C 1
ATOM 1041 O O . ALA A 1 139 ? -14.368 -1.046 6.292 1.00 94.81 139 ALA A O 1
ATOM 1042 N N . GLY A 1 140 ? -13.022 0.323 7.455 1.00 97.88 140 GLY A N 1
ATOM 1043 C CA . GLY A 1 140 ? -11.810 -0.461 7.232 1.00 97.88 140 GLY A CA 1
ATOM 1044 C C . GLY A 1 140 ? -10.543 0.218 7.736 1.00 97.88 140 GLY A C 1
ATOM 1045 O O . GLY A 1 140 ? -10.585 1.314 8.289 1.00 97.88 140 GLY A O 1
ATOM 1046 N N . VAL A 1 141 ? -9.408 -0.448 7.544 1.00 98.19 141 VAL A N 1
ATOM 1047 C CA . VAL A 1 141 ? -8.093 0.012 8.004 1.00 98.19 141 VAL A CA 1
ATOM 1048 C C . VAL A 1 141 ? -7.107 0.005 6.843 1.00 98.19 141 VAL A C 1
ATOM 1050 O O . VAL A 1 141 ? -6.975 -0.996 6.136 1.00 98.19 141 VAL A O 1
ATOM 1053 N N . VAL A 1 142 ? -6.362 1.092 6.676 1.00 98.25 142 VAL A N 1
ATOM 1054 C CA . VAL A 1 142 ? -5.175 1.155 5.821 1.00 98.25 142 VAL A CA 1
ATOM 1055 C C . VAL A 1 142 ? -3.958 1.362 6.711 1.00 98.25 142 VAL A C 1
ATOM 1057 O O . VAL A 1 142 ? -3.836 2.392 7.359 1.00 98.25 142 VAL A O 1
ATOM 1060 N N . LEU A 1 143 ? -3.053 0.389 6.737 1.00 97.56 143 LEU A N 1
ATOM 1061 C CA . LEU A 1 143 ? -1.749 0.509 7.385 1.00 97.56 143 LEU A CA 1
ATOM 1062 C C . LEU A 1 143 ? -0.724 0.853 6.307 1.00 97.56 143 LEU A C 1
ATOM 1064 O O . LEU A 1 143 ? -0.400 0.001 5.475 1.00 97.56 143 LEU A O 1
ATOM 1068 N N . TYR A 1 144 ? -0.258 2.096 6.287 1.00 97.25 144 TYR A N 1
ATOM 1069 C CA . TYR A 1 144 ? 0.711 2.604 5.324 1.00 97.25 144 TYR A CA 1
ATOM 1070 C C . TYR A 1 144 ? 2.108 2.560 5.950 1.00 97.25 144 TYR A C 1
ATOM 1072 O O . TYR A 1 144 ? 2.481 3.419 6.741 1.00 97.25 144 TYR A O 1
ATOM 1080 N N . LEU A 1 145 ? 2.860 1.505 5.638 1.00 95.75 145 LEU A N 1
ATOM 1081 C CA . LEU A 1 145 ? 4.161 1.220 6.241 1.00 95.75 145 LEU A CA 1
ATOM 1082 C C . LEU A 1 145 ? 5.294 1.864 5.441 1.00 95.75 145 LEU A C 1
ATOM 1084 O O . LEU A 1 145 ? 5.376 1.677 4.222 1.00 95.75 145 LEU A O 1
ATOM 1088 N N . GLU A 1 146 ? 6.233 2.500 6.133 1.00 93.56 146 GLU A N 1
ATOM 1089 C CA . GLU A 1 146 ? 7.441 3.159 5.620 1.00 93.56 146 GLU A CA 1
ATOM 1090 C C . GLU A 1 146 ? 8.524 2.157 5.168 1.00 93.56 146 GLU A C 1
ATOM 1092 O O . GLU A 1 146 ? 9.694 2.212 5.529 1.00 93.56 146 GLU A O 1
ATOM 1097 N N . GLN A 1 147 ? 8.126 1.202 4.329 1.00 93.19 147 GLN A N 1
ATOM 1098 C CA . GLN A 1 147 ? 8.931 0.059 3.893 1.00 93.19 147 GLN A CA 1
ATOM 1099 C C . GLN A 1 147 ? 9.248 0.106 2.396 1.00 93.19 147 GLN A C 1
ATOM 1101 O O . GLN A 1 147 ? 9.028 -0.860 1.648 1.00 93.19 147 GLN A O 1
ATOM 1106 N N . GLU A 1 148 ? 9.765 1.247 1.949 1.00 93.38 148 GLU A N 1
ATOM 1107 C CA . GLU A 1 148 ? 10.133 1.467 0.553 1.00 93.38 148 GLU A CA 1
ATOM 1108 C C . GLU A 1 148 ? 11.189 0.458 0.079 1.00 93.38 148 GLU A C 1
ATOM 1110 O O . GLU A 1 148 ? 12.035 -0.016 0.841 1.00 93.38 148 GLU A O 1
ATOM 1115 N N . GLY A 1 149 ? 11.129 0.094 -1.203 1.00 89.88 149 GLY A N 1
ATOM 1116 C CA . GLY A 1 149 ? 12.127 -0.773 -1.816 1.00 89.88 149 GLY A CA 1
ATOM 1117 C C . GLY A 1 149 ? 12.219 -2.143 -1.149 1.00 89.88 149 GLY A C 1
ATOM 1118 O O . GLY A 1 149 ? 13.310 -2.695 -1.093 1.00 89.88 149 GLY A O 1
ATOM 1119 N N . ARG A 1 150 ? 11.104 -2.682 -0.632 1.00 89.56 150 ARG A N 1
ATOM 1120 C CA . ARG A 1 150 ? 11.055 -3.937 0.148 1.00 89.56 150 ARG A CA 1
ATOM 1121 C C . ARG A 1 150 ? 11.857 -3.879 1.450 1.00 89.56 150 ARG A C 1
ATOM 1123 O O . ARG A 1 150 ? 12.456 -4.874 1.841 1.00 89.56 150 ARG A O 1
ATOM 1130 N N . GLY A 1 151 ? 11.855 -2.721 2.100 1.00 90.69 151 GLY A N 1
ATOM 1131 C CA . GLY A 1 151 ? 12.591 -2.479 3.341 1.00 90.69 151 GLY A CA 1
ATOM 1132 C C . GLY A 1 151 ? 14.041 -2.035 3.132 1.00 90.69 151 GLY A C 1
ATOM 1133 O O . GLY A 1 151 ? 14.673 -1.615 4.089 1.00 90.69 151 GLY A O 1
ATOM 1134 N N . ALA A 1 152 ? 14.565 -2.057 1.900 1.00 91.25 152 ALA A N 1
ATOM 1135 C CA . ALA A 1 152 ? 15.924 -1.587 1.609 1.00 91.25 152 ALA A CA 1
ATOM 1136 C C . ALA A 1 152 ? 16.015 -0.062 1.380 1.00 91.25 152 ALA A C 1
ATOM 1138 O O . ALA A 1 152 ? 17.105 0.494 1.259 1.00 91.25 152 ALA A O 1
ATOM 1139 N N . GLY A 1 153 ? 14.875 0.627 1.288 1.00 93.00 153 GLY A N 1
ATOM 1140 C CA . GLY A 1 153 ? 14.804 2.072 1.097 1.00 93.00 153 GLY A CA 1
ATOM 1141 C C . GLY A 1 153 ? 14.840 2.529 -0.366 1.00 93.00 153 GLY A C 1
ATOM 1142 O O . GLY A 1 153 ? 15.085 1.769 -1.309 1.00 93.00 153 GLY A O 1
ATOM 1143 N N . LEU A 1 154 ? 14.565 3.823 -0.560 1.00 95.00 154 LEU A N 1
ATOM 1144 C CA . LEU A 1 154 ? 14.373 4.428 -1.883 1.00 95.00 154 LEU A CA 1
ATOM 1145 C C . LEU A 1 154 ? 15.655 4.450 -2.727 1.00 95.00 154 LEU A C 1
ATOM 1147 O O . LEU A 1 154 ? 15.613 4.173 -3.926 1.00 95.00 154 LEU A O 1
ATOM 1151 N N . THR A 1 155 ? 16.801 4.748 -2.113 1.00 95.31 155 THR A N 1
ATOM 1152 C CA . THR A 1 155 ? 18.090 4.800 -2.818 1.00 95.31 155 THR A CA 1
ATOM 1153 C C . THR A 1 155 ? 18.479 3.427 -3.361 1.00 95.31 155 THR A C 1
ATOM 1155 O O . THR A 1 155 ? 18.873 3.318 -4.523 1.00 95.31 155 THR A O 1
ATOM 1158 N N . VAL A 1 156 ? 18.304 2.367 -2.563 1.00 93.62 156 VAL A N 1
ATOM 1159 C CA . VAL A 1 156 ? 18.579 0.989 -2.996 1.00 93.62 156 VAL A CA 1
ATOM 1160 C C . VAL A 1 156 ? 17.615 0.570 -4.101 1.00 93.62 156 VAL A C 1
ATOM 1162 O O . VAL A 1 156 ? 18.047 0.009 -5.105 1.00 93.62 156 VAL A O 1
ATOM 1165 N N . LYS A 1 157 ? 16.330 0.930 -3.996 1.00 94.75 157 LYS A N 1
ATOM 1166 C CA . LYS A 1 157 ? 15.361 0.729 -5.084 1.00 94.75 157 LYS A CA 1
ATOM 1167 C C . LYS A 1 157 ? 15.830 1.371 -6.390 1.00 94.75 157 LYS A C 1
ATOM 1169 O O . LYS A 1 157 ? 15.821 0.707 -7.424 1.00 94.75 157 LYS A O 1
ATOM 1174 N N . ALA A 1 158 ? 16.277 2.625 -6.358 1.00 96.00 158 ALA A N 1
ATOM 1175 C CA . ALA A 1 158 ? 16.780 3.312 -7.547 1.00 96.00 158 ALA A CA 1
ATOM 1176 C C . ALA A 1 158 ? 18.029 2.622 -8.131 1.00 96.00 158 ALA A C 1
ATOM 1178 O O . ALA A 1 158 ? 18.133 2.442 -9.346 1.00 96.00 158 ALA A O 1
ATOM 1179 N N . GLN A 1 159 ? 18.958 2.178 -7.279 1.00 95.50 159 GLN A N 1
ATOM 1180 C CA . GLN A 1 159 ? 20.133 1.410 -7.703 1.00 95.50 159 GLN A CA 1
ATOM 1181 C C . GLN A 1 159 ? 19.748 0.063 -8.331 1.00 95.50 159 GLN A C 1
ATOM 1183 O O . GLN A 1 159 ? 20.288 -0.291 -9.381 1.00 95.50 159 GLN A O 1
ATOM 1188 N N . GLY A 1 160 ? 18.795 -0.655 -7.733 1.00 94.06 160 GLY A N 1
ATOM 1189 C CA . GLY A 1 160 ? 18.280 -1.931 -8.231 1.00 94.06 160 GLY A CA 1
ATOM 1190 C C . GLY A 1 160 ? 17.579 -1.785 -9.578 1.00 94.06 160 GLY A C 1
ATOM 1191 O O . GLY A 1 160 ? 17.835 -2.567 -10.494 1.00 94.06 160 GLY A O 1
ATOM 1192 N N . LEU A 1 161 ? 16.770 -0.736 -9.751 1.00 93.50 161 LEU A N 1
ATOM 1193 C CA . LEU A 1 161 ? 16.148 -0.407 -11.037 1.00 93.50 161 LEU A CA 1
ATOM 1194 C C . LEU A 1 161 ? 17.205 -0.090 -12.100 1.00 93.50 161 LEU A C 1
ATOM 1196 O O . LEU A 1 161 ? 17.194 -0.706 -13.163 1.00 93.50 161 LEU A O 1
ATOM 1200 N N . ARG A 1 162 ? 18.184 0.768 -11.787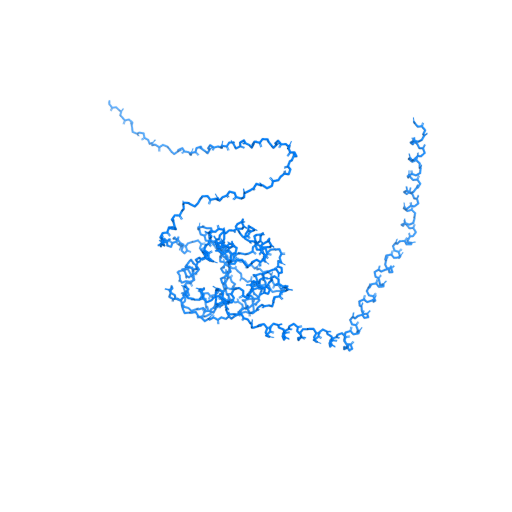 1.00 95.31 162 ARG A N 1
ATOM 1201 C CA . ARG A 1 162 ? 19.294 1.081 -12.702 1.00 95.31 162 ARG A CA 1
ATOM 1202 C C . ARG A 1 162 ? 20.071 -0.172 -13.112 1.00 95.31 162 ARG A C 1
ATOM 1204 O O . ARG A 1 162 ? 20.454 -0.314 -14.272 1.00 95.31 162 ARG A O 1
ATOM 1211 N N . LEU A 1 163 ? 20.342 -1.072 -12.165 1.00 94.00 163 LEU A N 1
ATOM 1212 C CA . LEU A 1 163 ? 21.046 -2.325 -12.438 1.00 94.00 163 LEU A CA 1
ATOM 1213 C C . LEU A 1 163 ? 20.196 -3.271 -13.294 1.00 94.00 163 LEU A C 1
ATOM 1215 O O . LEU A 1 163 ? 20.713 -3.853 -14.245 1.00 94.00 163 LEU A O 1
ATOM 1219 N N . SER A 1 164 ? 18.899 -3.373 -12.999 1.00 92.19 164 SER A N 1
ATOM 1220 C CA . SER A 1 164 ? 17.933 -4.146 -13.787 1.00 92.19 164 SER A CA 1
ATOM 1221 C C . SER A 1 164 ? 17.896 -3.674 -15.241 1.00 92.19 164 SER A C 1
ATOM 1223 O O . SER A 1 164 ? 17.958 -4.490 -16.155 1.00 92.19 164 SER A O 1
ATOM 1225 N N . GLU A 1 165 ? 17.867 -2.358 -15.466 1.00 91.62 165 GLU A N 1
ATOM 1226 C CA . GLU A 1 165 ? 17.871 -1.759 -16.804 1.00 91.62 165 GLU A CA 1
ATOM 1227 C C . GLU A 1 165 ? 19.172 -2.031 -17.564 1.00 91.62 165 GLU A C 1
ATOM 1229 O O . GLU A 1 165 ? 19.128 -2.422 -18.728 1.00 91.62 165 GLU A O 1
ATOM 1234 N N . ARG A 1 166 ? 20.329 -1.867 -16.910 1.00 93.88 166 ARG A N 1
ATOM 1235 C CA . ARG A 1 166 ? 21.639 -2.079 -17.548 1.00 93.88 166 ARG A CA 1
ATOM 1236 C C . ARG A 1 166 ? 21.926 -3.544 -17.859 1.00 93.88 166 ARG A C 1
ATOM 1238 O O . ARG A 1 166 ? 22.546 -3.831 -18.874 1.00 93.88 166 ARG A O 1
ATOM 1245 N N . ALA A 1 167 ? 21.520 -4.451 -16.974 1.00 91.88 167 ALA A N 1
ATOM 1246 C CA . ALA A 1 167 ? 21.836 -5.873 -17.084 1.00 91.88 167 ALA A CA 1
ATOM 1247 C C . ALA A 1 167 ? 20.699 -6.713 -17.690 1.00 91.88 167 ALA A C 1
ATOM 1249 O O . ALA A 1 167 ? 20.889 -7.905 -17.912 1.00 91.88 167 ALA A O 1
ATOM 1250 N N . GLY A 1 168 ? 19.518 -6.131 -17.923 1.00 90.50 168 GLY A N 1
ATOM 1251 C CA . GLY A 1 168 ? 18.352 -6.856 -18.434 1.00 90.50 168 GLY A CA 1
ATOM 1252 C C . GLY A 1 168 ? 17.794 -7.907 -17.466 1.00 90.50 168 GLY A C 1
ATOM 1253 O O . GLY A 1 168 ? 17.163 -8.865 -17.909 1.00 90.50 168 GLY A O 1
ATOM 1254 N N . ILE A 1 169 ? 18.027 -7.748 -16.161 1.00 89.88 169 ILE A N 1
ATOM 1255 C CA . ILE A 1 169 ? 17.604 -8.688 -15.109 1.00 89.88 169 ILE A CA 1
ATOM 1256 C C . ILE A 1 169 ? 16.373 -8.175 -14.361 1.00 89.88 169 ILE A C 1
ATOM 1258 O O . ILE A 1 169 ? 16.006 -7.006 -14.477 1.00 89.88 169 ILE A O 1
ATOM 1262 N N . ASP A 1 170 ? 15.720 -9.044 -13.586 1.00 88.69 170 ASP A N 1
ATOM 1263 C CA . ASP A 1 170 ? 14.614 -8.611 -12.736 1.00 88.69 170 ASP A CA 1
ATOM 1264 C C . ASP A 1 170 ? 15.083 -8.000 -11.410 1.00 88.69 170 ASP A C 1
ATOM 1266 O O . ASP A 1 170 ? 16.238 -8.127 -10.995 1.00 88.69 170 ASP A O 1
ATOM 1270 N N . THR A 1 171 ? 14.158 -7.328 -10.723 1.00 84.94 171 THR A N 1
ATOM 1271 C CA . THR A 1 171 ? 14.487 -6.596 -9.500 1.00 84.94 171 THR A CA 1
ATOM 1272 C C . THR A 1 171 ? 14.945 -7.515 -8.368 1.00 84.94 171 THR A C 1
ATOM 1274 O O . THR A 1 171 ? 15.751 -7.084 -7.554 1.00 84.94 171 THR A O 1
ATOM 1277 N N . PHE A 1 172 ? 14.488 -8.773 -8.310 1.00 85.81 172 PHE A N 1
ATOM 1278 C CA . PHE A 1 172 ? 14.949 -9.711 -7.279 1.00 85.81 172 PHE A CA 1
ATOM 1279 C C . PHE A 1 172 ? 16.419 -10.075 -7.495 1.00 85.81 172 PHE A C 1
ATOM 1281 O O . PHE A 1 172 ? 17.183 -10.095 -6.534 1.00 85.81 172 PHE A O 1
ATOM 1288 N N . ASP A 1 173 ? 16.816 -10.305 -8.750 1.00 88.50 173 ASP A N 1
ATOM 1289 C CA . ASP A 1 173 ? 18.211 -10.597 -9.100 1.00 88.50 173 ASP A CA 1
ATOM 1290 C C . ASP A 1 173 ? 19.098 -9.365 -8.919 1.00 88.50 173 ASP A C 1
ATOM 1292 O O . ASP A 1 173 ? 20.229 -9.475 -8.451 1.00 88.50 173 ASP A O 1
ATOM 1296 N N . SER A 1 174 ? 18.585 -8.173 -9.239 1.00 91.94 174 SER A N 1
ATOM 1297 C CA . SER A 1 174 ? 19.324 -6.934 -8.993 1.00 91.94 174 SER A CA 1
ATOM 1298 C C . SER A 1 174 ? 19.584 -6.695 -7.505 1.00 91.94 174 SER A C 1
ATOM 1300 O O . SER A 1 174 ? 20.664 -6.235 -7.158 1.00 91.94 174 SER A O 1
ATOM 1302 N N . TYR A 1 175 ? 18.640 -7.049 -6.627 1.00 90.44 175 TYR A N 1
ATOM 1303 C CA . TYR A 1 175 ? 18.799 -6.896 -5.180 1.00 90.44 175 TYR A CA 1
ATOM 1304 C C . TYR A 1 175 ? 19.849 -7.864 -4.640 1.00 90.44 175 TYR A C 1
ATOM 1306 O O . TYR A 1 175 ? 20.753 -7.435 -3.928 1.00 90.44 175 TYR A O 1
ATOM 1314 N N . ALA A 1 176 ? 19.810 -9.124 -5.085 1.00 90.38 176 ALA A N 1
ATOM 1315 C CA . ALA A 1 176 ? 20.833 -10.107 -4.743 1.00 90.38 176 ALA A CA 1
ATOM 1316 C C . ALA A 1 176 ? 22.236 -9.647 -5.186 1.00 90.38 176 ALA A C 1
ATOM 1318 O O . ALA A 1 176 ? 23.189 -9.727 -4.417 1.00 90.38 176 ALA A O 1
ATOM 1319 N N . ARG A 1 177 ? 22.368 -9.073 -6.393 1.00 93.25 177 ARG A N 1
ATOM 1320 C CA . ARG A 1 177 ? 23.642 -8.496 -6.874 1.00 93.25 177 ARG A CA 1
ATOM 1321 C C . ARG A 1 177 ? 24.104 -7.269 -6.088 1.00 93.25 177 ARG A C 1
ATOM 1323 O O . ARG A 1 177 ? 25.295 -6.979 -6.081 1.00 93.25 177 ARG A O 1
ATOM 1330 N N . LEU A 1 178 ? 23.180 -6.541 -5.467 1.00 91.06 178 LEU A N 1
ATOM 1331 C CA . LEU A 1 178 ? 23.487 -5.429 -4.568 1.00 91.06 178 LEU A CA 1
ATOM 1332 C C . LEU A 1 178 ? 23.770 -5.899 -3.129 1.00 91.06 178 LEU A C 1
ATOM 1334 O O . LEU A 1 178 ? 24.081 -5.064 -2.286 1.00 91.06 178 LEU A O 1
ATOM 1338 N N . GLY A 1 179 ? 23.693 -7.207 -2.851 1.00 92.38 179 GLY A N 1
ATOM 1339 C CA . GLY A 1 179 ? 23.940 -7.782 -1.528 1.00 92.38 179 GLY A CA 1
ATOM 1340 C C . GLY A 1 179 ? 22.760 -7.674 -0.560 1.00 92.38 179 GLY A C 1
ATOM 1341 O O . GLY A 1 179 ? 22.975 -7.747 0.644 1.00 92.38 179 GLY A O 1
ATOM 1342 N N . PHE A 1 180 ? 21.537 -7.480 -1.062 1.00 89.88 180 PHE A N 1
ATOM 1343 C CA . PHE A 1 180 ? 20.323 -7.424 -0.245 1.00 89.88 180 PHE A CA 1
ATOM 1344 C C . PHE A 1 180 ? 19.486 -8.690 -0.398 1.00 89.88 180 PHE A C 1
ATOM 1346 O O . PHE A 1 180 ? 19.373 -9.247 -1.496 1.00 89.88 180 PHE A O 1
ATOM 1353 N N . ASP A 1 181 ? 18.810 -9.071 0.685 1.00 85.69 181 ASP A N 1
ATOM 1354 C CA . ASP A 1 181 ? 17.782 -10.102 0.633 1.00 85.69 181 ASP A CA 1
ATOM 1355 C C . ASP A 1 181 ? 16.633 -9.703 -0.294 1.00 85.69 181 ASP A C 1
ATOM 1357 O O . ASP A 1 181 ? 16.352 -8.529 -0.567 1.00 85.69 181 ASP A O 1
ATOM 1361 N N . HIS A 1 182 ? 15.911 -10.714 -0.770 1.00 80.69 182 HIS A N 1
ATOM 1362 C CA . HIS A 1 182 ? 14.794 -10.517 -1.686 1.00 80.69 182 HIS A CA 1
ATOM 1363 C C . HIS A 1 182 ? 13.644 -9.695 -1.086 1.00 80.69 182 HIS A C 1
ATOM 1365 O O . HIS A 1 182 ? 12.848 -9.122 -1.846 1.00 80.69 182 HIS A O 1
ATOM 1371 N N . ASP A 1 183 ? 13.513 -9.669 0.245 1.00 85.06 183 ASP A N 1
ATOM 1372 C CA . ASP A 1 183 ? 12.479 -8.924 0.954 1.00 85.06 183 ASP A CA 1
ATOM 1373 C C . ASP A 1 183 ? 12.797 -8.759 2.452 1.00 85.06 183 ASP A C 1
ATOM 1375 O O . ASP A 1 183 ? 12.709 -9.720 3.206 1.00 85.06 183 ASP A O 1
ATOM 1379 N N . LEU A 1 184 ? 13.099 -7.533 2.885 1.00 86.12 184 LEU A N 1
ATOM 1380 C CA . LEU A 1 184 ? 13.480 -7.195 4.266 1.00 86.12 184 LEU A CA 1
ATOM 1381 C C . LEU A 1 184 ? 12.298 -6.684 5.108 1.00 86.12 184 LEU A C 1
ATOM 1383 O O . LEU A 1 184 ? 12.473 -6.143 6.196 1.00 86.12 184 LEU A O 1
ATOM 1387 N N . ARG A 1 185 ? 11.069 -6.780 4.590 1.00 91.56 185 ARG A N 1
ATOM 1388 C CA . ARG A 1 185 ? 9.892 -6.212 5.261 1.00 91.56 185 ARG A CA 1
ATOM 1389 C C . ARG A 1 185 ? 9.414 -7.080 6.416 1.00 91.56 185 ARG A C 1
ATOM 1391 O O . ARG A 1 185 ? 9.219 -8.285 6.237 1.00 91.56 185 ARG A O 1
ATOM 1398 N N . SER A 1 186 ? 9.061 -6.428 7.520 1.00 89.88 186 SER A N 1
ATOM 1399 C CA . SER A 1 186 ? 8.338 -7.030 8.642 1.00 89.88 186 SER A CA 1
ATOM 1400 C C . SER A 1 186 ? 6.875 -6.583 8.657 1.00 89.88 186 SER A C 1
ATOM 1402 O O . SER A 1 186 ? 6.575 -5.409 8.455 1.00 89.88 186 SER A O 1
ATOM 1404 N N . PHE A 1 187 ? 5.950 -7.506 8.915 1.00 92.94 187 PHE A N 1
ATOM 1405 C CA . PHE A 1 187 ? 4.528 -7.188 9.112 1.00 92.94 187 PHE A CA 1
ATOM 1406 C C . PHE A 1 187 ? 4.073 -7.418 10.560 1.00 92.94 187 PHE A C 1
ATOM 1408 O O . PHE A 1 187 ? 2.879 -7.338 10.838 1.00 92.94 187 PHE A O 1
ATOM 1415 N N . ALA A 1 188 ? 5.013 -7.678 11.476 1.00 89.12 188 ALA A N 1
ATOM 1416 C CA . ALA A 1 188 ? 4.727 -7.907 12.891 1.00 89.12 188 ALA A CA 1
ATOM 1417 C C . ALA A 1 188 ? 4.042 -6.690 13.530 1.00 89.12 188 ALA A C 1
ATOM 1419 O O . ALA A 1 188 ? 3.001 -6.835 14.161 1.00 89.12 188 ALA A O 1
ATOM 1420 N N . TYR A 1 189 ? 4.552 -5.485 13.259 1.00 86.31 189 TYR A N 1
ATOM 1421 C CA . TYR A 1 189 ? 3.954 -4.222 13.709 1.00 86.31 189 TYR A CA 1
ATOM 1422 C C . TYR A 1 189 ? 2.499 -4.068 13.267 1.00 86.31 189 TYR A C 1
ATOM 1424 O O . TYR A 1 189 ? 1.636 -3.715 14.063 1.00 86.31 189 TYR A O 1
ATOM 1432 N N . ALA A 1 190 ? 2.203 -4.399 12.006 1.00 92.50 190 ALA A N 1
ATOM 1433 C CA . ALA A 1 190 ? 0.838 -4.352 11.500 1.00 92.50 190 ALA A CA 1
ATOM 1434 C C . ALA A 1 190 ? -0.075 -5.317 12.265 1.00 92.50 190 ALA A C 1
ATOM 1436 O O . ALA A 1 190 ? -1.199 -4.959 12.600 1.00 92.50 190 ALA A O 1
ATOM 1437 N N . ALA A 1 191 ? 0.406 -6.523 12.571 1.00 92.44 191 ALA A N 1
ATOM 1438 C CA . ALA A 1 191 ? -0.362 -7.479 13.352 1.00 92.44 191 ALA A CA 1
ATOM 1439 C C . ALA A 1 191 ? -0.589 -6.998 14.794 1.00 92.44 191 ALA A C 1
ATOM 1441 O O . ALA A 1 191 ? -1.723 -7.029 15.260 1.00 92.44 191 ALA A O 1
ATOM 1442 N N . GLN A 1 192 ? 0.455 -6.491 15.456 1.00 88.75 192 GLN A N 1
ATOM 1443 C CA . GLN A 1 192 ? 0.392 -5.950 16.819 1.00 88.75 192 GLN A CA 1
ATOM 1444 C C . GLN A 1 192 ? -0.552 -4.751 16.927 1.00 88.75 192 GLN A C 1
ATOM 1446 O O . GLN A 1 192 ? -1.321 -4.664 17.878 1.00 88.75 192 GLN A O 1
ATOM 1451 N N . PHE A 1 193 ? -0.545 -3.852 15.943 1.00 90.25 193 PHE A N 1
ATOM 1452 C CA . PHE A 1 193 ? -1.476 -2.728 15.908 1.00 90.25 193 PHE A CA 1
ATOM 1453 C C . PHE A 1 193 ? -2.930 -3.209 15.784 1.00 90.25 193 PHE A C 1
ATOM 1455 O O . PHE A 1 193 ? -3.805 -2.780 16.536 1.00 90.25 193 PHE A O 1
ATOM 1462 N N . LEU A 1 194 ? -3.198 -4.143 14.866 1.00 93.81 194 LEU A N 1
ATOM 1463 C CA . LEU A 1 194 ? -4.549 -4.667 14.646 1.00 93.81 194 LEU A CA 1
ATOM 1464 C C . LEU A 1 194 ? -5.089 -5.416 15.874 1.00 93.81 194 LEU A C 1
ATOM 1466 O O . LEU A 1 194 ? -6.260 -5.249 16.205 1.00 93.81 194 LEU A O 1
ATOM 1470 N N . THR A 1 195 ? -4.264 -6.218 16.552 1.00 92.00 195 THR A N 1
ATOM 1471 C CA . THR A 1 195 ? -4.696 -6.995 17.726 1.00 92.00 195 THR A CA 1
ATOM 1472 C C . THR A 1 195 ? -4.667 -6.183 19.014 1.00 92.00 195 THR A C 1
ATOM 1474 O O . THR A 1 195 ? -5.644 -6.184 19.753 1.00 92.00 195 THR A O 1
ATOM 1477 N N . GLY A 1 196 ? -3.563 -5.494 19.294 1.00 87.75 196 GLY A N 1
ATOM 1478 C CA . GLY A 1 196 ? -3.320 -4.816 20.565 1.00 87.75 196 GLY A CA 1
ATOM 1479 C C . GLY A 1 196 ? -4.009 -3.461 20.678 1.00 87.75 196 GLY A C 1
ATOM 1480 O O . GLY A 1 196 ? -4.580 -3.162 21.721 1.00 87.75 196 GLY A O 1
ATOM 1481 N N . VAL A 1 197 ? -3.987 -2.657 19.609 1.00 86.50 197 VAL A N 1
ATOM 1482 C CA . VAL A 1 197 ? -4.564 -1.300 19.628 1.00 86.50 197 VAL A CA 1
ATOM 1483 C C . VAL A 1 197 ? -6.034 -1.328 19.222 1.00 86.50 197 VAL A C 1
ATOM 1485 O O . VAL A 1 197 ? -6.874 -0.766 19.919 1.00 86.50 197 VAL A O 1
ATOM 1488 N N . LEU A 1 198 ? -6.370 -2.003 18.116 1.00 89.81 198 LEU A N 1
ATOM 1489 C CA . LEU A 1 198 ? -7.756 -2.057 17.627 1.00 89.81 198 LEU A CA 1
ATOM 1490 C C . LEU A 1 198 ? -8.589 -3.200 18.221 1.00 89.81 198 LEU A C 1
ATOM 1492 O O . LEU A 1 198 ? -9.800 -3.233 18.009 1.00 89.81 198 LEU A O 1
ATOM 1496 N N . GLY A 1 199 ? -7.972 -4.149 18.932 1.00 91.94 199 GLY A N 1
ATOM 1497 C CA . GLY A 1 199 ? -8.690 -5.278 19.530 1.00 91.94 199 GLY A CA 1
ATOM 1498 C C . GLY A 1 199 ? -9.288 -6.254 18.509 1.00 91.94 199 GLY A C 1
ATOM 1499 O O . GLY A 1 199 ? -10.228 -6.982 18.832 1.00 91.94 199 GLY A O 1
ATOM 1500 N N . LEU A 1 200 ? -8.798 -6.268 17.265 1.00 94.69 200 LEU A N 1
ATOM 1501 C CA . LEU A 1 200 ? -9.342 -7.119 16.209 1.00 94.69 200 LEU A CA 1
ATOM 1502 C C . LEU A 1 200 ? -8.836 -8.557 16.356 1.00 94.69 200 LEU A C 1
ATOM 1504 O O . LEU A 1 200 ? -7.647 -8.800 16.538 1.00 94.69 200 LEU A O 1
ATOM 1508 N N . SER A 1 201 ? -9.742 -9.521 16.200 1.00 95.19 201 SER A N 1
ATOM 1509 C CA . SER A 1 201 ? -9.431 -10.960 16.201 1.00 95.19 201 SER A CA 1
ATOM 1510 C C . SER A 1 201 ? -9.613 -11.620 14.831 1.00 95.19 201 SER A C 1
ATOM 1512 O O . SER A 1 201 ? -9.061 -12.691 14.576 1.00 95.19 201 SER A O 1
ATOM 1514 N N . ARG A 1 202 ? -10.360 -10.981 13.921 1.00 97.75 202 ARG A N 1
ATOM 1515 C CA . ARG A 1 202 ? -10.600 -11.448 12.552 1.00 97.75 202 ARG A CA 1
ATOM 1516 C C . ARG A 1 202 ? -10.641 -10.278 11.575 1.00 97.75 202 ARG A C 1
ATOM 1518 O O . ARG A 1 202 ? -11.215 -9.241 11.895 1.00 97.75 202 ARG A O 1
ATOM 1525 N N . ILE A 1 203 ? -10.052 -10.452 10.392 1.00 98.19 203 ILE A N 1
ATOM 1526 C CA . ILE A 1 203 ? -10.001 -9.424 9.343 1.00 98.19 203 ILE A CA 1
ATOM 1527 C C . ILE A 1 203 ? -10.162 -10.015 7.938 1.00 98.19 203 ILE A C 1
ATOM 1529 O O . ILE A 1 203 ? -9.798 -11.167 7.685 1.00 98.19 203 ILE A O 1
ATOM 1533 N N . ARG A 1 204 ? -10.592 -9.168 6.996 1.00 98.19 204 ARG A N 1
ATOM 1534 C CA . ARG A 1 204 ? -10.490 -9.413 5.553 1.00 98.19 204 ARG A CA 1
ATOM 1535 C C . ARG A 1 204 ? -9.302 -8.649 4.991 1.00 98.19 204 ARG A C 1
ATOM 1537 O O . ARG A 1 204 ? -9.366 -7.438 4.778 1.00 98.19 204 ARG A O 1
ATOM 1544 N N . LEU A 1 205 ? -8.195 -9.351 4.777 1.00 98.50 205 LEU A N 1
ATOM 1545 C CA . LEU A 1 205 ? -6.944 -8.762 4.318 1.00 98.50 205 LEU A CA 1
ATOM 1546 C C . LEU A 1 205 ? -6.926 -8.637 2.792 1.00 98.50 205 LEU A C 1
ATOM 1548 O O . LEU A 1 205 ? -6.852 -9.634 2.074 1.00 98.50 205 LEU A O 1
ATOM 1552 N N . LEU A 1 206 ? -6.903 -7.396 2.310 1.00 98.31 206 LEU A N 1
ATOM 1553 C CA . LEU A 1 206 ? -6.764 -7.033 0.902 1.00 98.31 206 LEU A CA 1
ATOM 1554 C C . LEU A 1 206 ? -5.306 -7.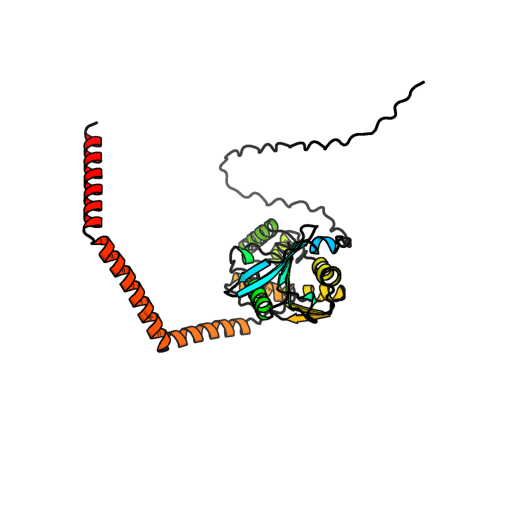229 0.443 1.00 98.31 206 LEU A C 1
ATOM 1556 O O . LEU A 1 206 ? -4.464 -6.322 0.547 1.00 98.31 206 LEU A O 1
ATOM 1560 N N . THR A 1 207 ? -4.964 -8.430 -0.035 1.00 96.56 207 THR A N 1
ATOM 1561 C CA . THR A 1 207 ? -3.586 -8.771 -0.409 1.00 96.56 207 THR A CA 1
ATOM 1562 C C . THR A 1 207 ? -3.448 -9.866 -1.466 1.00 96.56 207 THR A C 1
ATOM 1564 O O . THR A 1 207 ? -4.167 -10.859 -1.476 1.00 96.56 207 THR A O 1
ATOM 1567 N N . ASN A 1 208 ? -2.411 -9.722 -2.294 1.00 94.31 208 ASN A N 1
ATOM 1568 C CA . ASN A 1 208 ? -1.899 -10.779 -3.170 1.00 94.31 208 ASN A CA 1
ATOM 1569 C C . ASN A 1 208 ? -0.659 -11.480 -2.580 1.00 94.31 208 ASN A C 1
ATOM 1571 O O . ASN A 1 208 ? -0.156 -12.439 -3.167 1.00 94.31 208 ASN A O 1
ATOM 1575 N N . ASN A 1 209 ? -0.128 -10.984 -1.455 1.00 94.06 209 ASN A N 1
ATOM 1576 C CA . ASN A 1 209 ? 1.103 -11.477 -0.842 1.00 94.06 209 ASN A CA 1
ATOM 1577 C C . ASN A 1 209 ? 0.777 -12.444 0.312 1.00 94.06 209 ASN A C 1
ATOM 1579 O O . ASN A 1 209 ? 0.353 -11.979 1.374 1.00 94.06 209 ASN A O 1
ATOM 1583 N N . PRO A 1 210 ? 1.030 -13.758 0.164 1.00 92.44 210 PRO A N 1
ATOM 1584 C CA . PRO A 1 210 ? 0.743 -14.726 1.219 1.00 92.44 210 PRO A CA 1
ATOM 1585 C C . PRO A 1 210 ? 1.560 -14.481 2.493 1.00 92.44 210 PRO A C 1
ATOM 1587 O O . PRO A 1 210 ? 1.070 -14.785 3.575 1.00 92.44 210 PRO A O 1
ATOM 1590 N N . ARG A 1 211 ? 2.754 -13.869 2.403 1.00 93.50 211 ARG A N 1
ATOM 1591 C CA . ARG A 1 211 ? 3.580 -13.588 3.587 1.00 93.50 211 ARG A CA 1
ATOM 1592 C C . ARG A 1 211 ? 2.892 -12.625 4.552 1.00 93.50 211 ARG A C 1
ATOM 1594 O O . ARG A 1 211 ? 3.001 -12.809 5.753 1.00 93.50 211 ARG A O 1
ATOM 1601 N N . LYS A 1 212 ? 2.128 -11.647 4.045 1.00 95.19 212 LYS A N 1
ATOM 1602 C CA . LYS A 1 212 ? 1.341 -10.742 4.902 1.00 95.19 212 LYS A CA 1
ATOM 1603 C C . LYS A 1 212 ? 0.302 -11.523 5.702 1.00 95.19 212 LYS A C 1
ATOM 1605 O O . LYS A 1 212 ? 0.220 -11.359 6.910 1.00 95.19 212 LYS A O 1
ATOM 1610 N N . ALA A 1 213 ? -0.453 -12.391 5.030 1.00 95.62 213 ALA A N 1
ATOM 1611 C CA . ALA A 1 213 ? -1.470 -13.206 5.686 1.00 95.62 213 ALA A CA 1
ATOM 1612 C C . ALA A 1 213 ? -0.856 -14.161 6.720 1.00 95.62 213 ALA A C 1
ATOM 1614 O O . ALA A 1 213 ? -1.365 -14.252 7.831 1.00 95.62 213 ALA A O 1
ATOM 1615 N N . HIS A 1 214 ? 0.261 -14.808 6.374 1.00 95.12 214 HIS A N 1
ATOM 1616 C CA . HIS A 1 214 ? 0.988 -15.703 7.274 1.00 95.12 214 HIS A CA 1
ATOM 1617 C C . HIS A 1 214 ? 1.477 -14.983 8.530 1.00 95.12 214 HIS A C 1
ATOM 1619 O O . HIS A 1 214 ? 1.129 -15.393 9.629 1.00 95.12 214 HIS A O 1
ATOM 1625 N N . THR A 1 215 ? 2.200 -13.867 8.374 1.00 94.31 215 THR A N 1
ATOM 1626 C CA . THR A 1 215 ? 2.717 -13.108 9.519 1.00 94.31 215 THR A CA 1
ATOM 1627 C C . THR A 1 215 ? 1.594 -12.653 10.445 1.00 94.31 215 THR A C 1
ATOM 1629 O O . THR A 1 215 ? 1.741 -12.732 11.657 1.00 94.31 215 THR A O 1
ATOM 1632 N N . LEU A 1 216 ? 0.454 -12.211 9.906 1.00 96.19 216 LEU A N 1
ATOM 1633 C CA . LEU A 1 216 ? -0.688 -11.819 10.734 1.00 96.19 216 LEU A CA 1
ATOM 1634 C C . LEU A 1 216 ? -1.305 -13.016 11.474 1.00 96.19 216 LEU A C 1
ATOM 1636 O O . LEU A 1 216 ? -1.625 -12.895 12.654 1.00 96.19 216 LEU A O 1
ATOM 1640 N N . ALA A 1 217 ? -1.431 -14.166 10.809 1.00 95.62 217 ALA A N 1
ATOM 1641 C CA . ALA A 1 217 ? -1.931 -15.391 11.429 1.00 95.62 217 ALA A CA 1
ATOM 1642 C C . ALA A 1 217 ? -1.018 -15.900 12.558 1.00 95.62 217 ALA A C 1
ATOM 1644 O O . ALA A 1 217 ? -1.517 -16.290 13.611 1.00 95.62 217 ALA A O 1
ATOM 1645 N N . GLU A 1 218 ? 0.307 -15.822 12.393 1.00 95.12 218 GLU A N 1
ATOM 1646 C CA . GLU A 1 218 ? 1.284 -16.160 13.445 1.00 95.12 218 GLU A CA 1
ATOM 1647 C C . GLU A 1 218 ? 1.155 -15.270 14.689 1.00 95.12 218 GLU A C 1
ATOM 1649 O O . GLU A 1 218 ? 1.498 -15.686 15.791 1.00 95.12 218 GLU A O 1
ATOM 1654 N N . HIS A 1 219 ? 0.624 -14.059 14.522 1.00 92.25 219 HIS A N 1
ATOM 1655 C CA . HIS A 1 219 ? 0.354 -13.112 15.604 1.00 92.25 219 HIS A CA 1
ATOM 1656 C C . HIS A 1 219 ? -1.085 -13.221 16.148 1.00 92.25 219 HIS A C 1
ATOM 1658 O 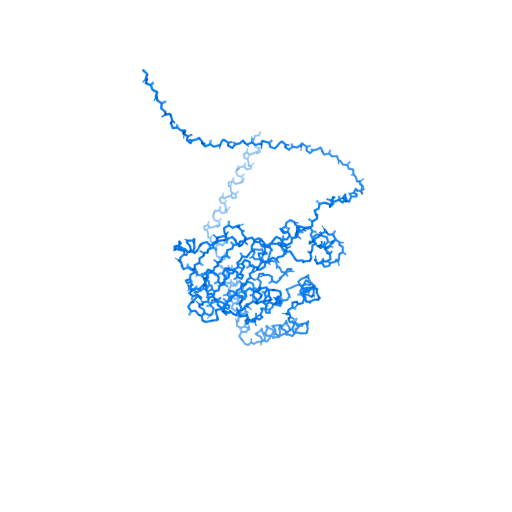O . HIS A 1 219 ? -1.549 -12.324 16.851 1.00 92.25 219 HIS A O 1
ATOM 1664 N N . GLY A 1 220 ? -1.797 -14.310 15.836 1.00 92.06 220 GLY A N 1
ATOM 1665 C CA . GLY A 1 220 ? -3.098 -14.636 16.426 1.00 92.06 220 GLY A CA 1
ATOM 1666 C C . GLY A 1 220 ? -4.322 -14.049 15.715 1.00 92.06 220 GLY A C 1
ATOM 1667 O O . GLY A 1 220 ? -5.424 -14.147 16.250 1.00 92.06 220 GLY A O 1
ATOM 1668 N N . LEU A 1 221 ? -4.173 -13.459 14.521 1.00 95.75 221 LEU A N 1
ATOM 1669 C CA . LEU A 1 221 ? -5.313 -12.978 13.729 1.00 95.75 221 LEU A CA 1
ATOM 1670 C C . LEU A 1 221 ? -5.913 -14.080 12.854 1.00 95.75 221 LEU A C 1
ATOM 1672 O O . LEU A 1 221 ? -5.213 -14.750 12.096 1.00 95.75 221 LE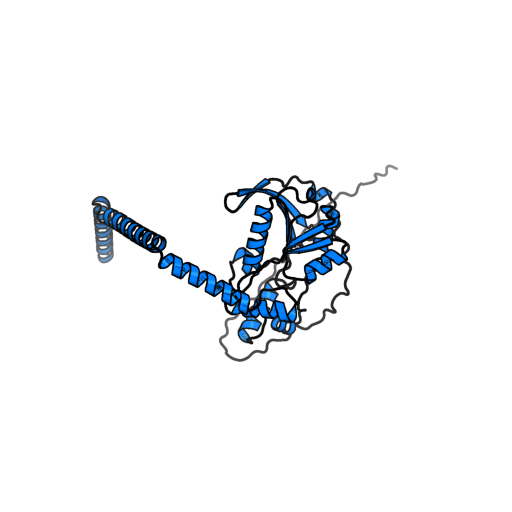U A O 1
ATOM 1676 N N . HIS A 1 222 ? -7.240 -14.182 12.834 1.00 97.38 222 HIS A N 1
ATOM 1677 C CA . HIS A 1 222 ? -7.939 -14.916 11.783 1.00 97.38 222 HIS A CA 1
ATOM 1678 C C . HIS A 1 222 ? -7.988 -14.071 10.500 1.00 97.38 222 HIS A C 1
ATOM 1680 O O . HIS A 1 222 ? -8.653 -13.036 10.450 1.00 97.38 222 HIS A O 1
ATOM 1686 N N . VAL A 1 223 ? -7.280 -14.505 9.454 1.00 97.94 223 VAL A N 1
ATOM 1687 C CA . VAL A 1 223 ? -7.116 -13.731 8.213 1.00 97.94 223 VAL A CA 1
ATOM 1688 C C . VAL A 1 223 ? -7.876 -14.369 7.052 1.00 97.94 223 VAL A C 1
ATOM 1690 O O . VAL A 1 223 ? -7.435 -15.366 6.481 1.00 97.94 223 VAL A O 1
ATOM 1693 N N . ASP A 1 224 ? -8.973 -13.738 6.637 1.00 97.38 224 ASP A N 1
ATOM 1694 C CA . ASP A 1 224 ? -9.635 -14.031 5.367 1.00 97.38 224 ASP A CA 1
ATOM 1695 C C . ASP A 1 224 ? -8.949 -13.210 4.260 1.00 97.38 224 ASP A C 1
ATOM 1697 O O . ASP A 1 224 ? -8.963 -11.982 4.290 1.00 97.38 224 ASP A O 1
ATOM 1701 N N . THR A 1 225 ? -8.306 -13.845 3.276 1.00 96.62 225 THR A N 1
ATOM 1702 C CA . THR A 1 225 ? -7.621 -13.094 2.206 1.00 96.62 225 THR A CA 1
ATOM 1703 C C . THR A 1 225 ? -8.571 -12.728 1.073 1.00 96.62 225 THR A C 1
ATOM 1705 O O . THR A 1 225 ? -9.179 -13.610 0.469 1.00 96.62 225 THR A O 1
ATOM 1708 N N . GLU A 1 226 ? -8.600 -11.452 0.706 1.00 95.75 226 GLU A N 1
ATOM 1709 C CA . GLU A 1 226 ? -9.253 -10.938 -0.496 1.00 95.75 226 GLU A CA 1
ATOM 1710 C C . GLU A 1 226 ? -8.187 -10.450 -1.490 1.00 95.75 226 GLU A C 1
ATOM 1712 O O . GLU A 1 226 ? -7.319 -9.642 -1.151 1.00 95.75 226 GLU A O 1
ATOM 1717 N N . ALA A 1 227 ? -8.241 -10.935 -2.732 1.00 92.88 227 ALA A N 1
ATOM 1718 C CA . ALA A 1 227 ? -7.276 -10.559 -3.762 1.00 92.88 227 ALA A CA 1
ATOM 1719 C C . ALA A 1 227 ? -7.483 -9.113 -4.251 1.00 92.88 227 ALA A C 1
ATOM 1721 O O . ALA A 1 227 ? -8.605 -8.604 -4.307 1.00 92.88 227 ALA A O 1
ATOM 1722 N N . LEU A 1 228 ? -6.388 -8.482 -4.678 1.00 92.56 228 LEU A N 1
ATOM 1723 C CA . LEU A 1 228 ? -6.377 -7.172 -5.334 1.00 92.56 228 LEU A CA 1
ATOM 1724 C C . LEU A 1 228 ? -5.824 -7.329 -6.753 1.00 92.56 228 LEU A C 1
ATOM 1726 O O . LEU A 1 228 ? -4.659 -7.012 -6.994 1.00 92.56 228 LEU A O 1
ATOM 1730 N N . PRO A 1 229 ? -6.599 -7.890 -7.694 1.00 87.50 229 PRO A N 1
ATOM 1731 C CA . PRO A 1 229 ? -6.107 -8.085 -9.046 1.00 87.50 229 PRO A CA 1
ATOM 1732 C C . PRO A 1 229 ? -5.818 -6.731 -9.700 1.00 87.50 229 PRO A C 1
ATOM 1734 O O . PRO A 1 229 ? -6.642 -5.822 -9.675 1.00 87.50 229 PRO A O 1
ATOM 1737 N N . THR A 1 230 ? -4.637 -6.619 -10.297 1.00 90.19 230 THR A N 1
ATOM 1738 C CA . THR A 1 230 ? -4.231 -5.475 -11.111 1.00 90.19 230 THR A CA 1
ATOM 1739 C C . THR A 1 230 ? -3.779 -5.961 -12.481 1.00 90.19 230 THR A C 1
ATOM 1741 O O . THR A 1 230 ? -3.317 -7.101 -12.648 1.00 90.19 230 THR A O 1
ATOM 1744 N N . THR A 1 231 ? -3.906 -5.073 -13.462 1.00 89.81 231 THR A N 1
ATOM 1745 C CA . THR A 1 231 ? -3.507 -5.335 -14.843 1.00 89.81 231 THR A CA 1
ATOM 1746 C C . THR A 1 231 ? -2.208 -4.593 -15.149 1.00 89.81 231 THR A C 1
ATOM 1748 O O . THR A 1 231 ? -2.115 -3.390 -14.895 1.00 89.81 231 THR A O 1
ATOM 1751 N N . PRO A 1 232 ? -1.172 -5.281 -15.669 1.00 91.44 232 PRO A N 1
ATOM 1752 C CA . PRO A 1 232 ? 0.095 -4.637 -15.990 1.00 91.44 232 PRO A CA 1
ATOM 1753 C C . PRO A 1 232 ? -0.099 -3.587 -17.087 1.00 91.44 232 PRO A C 1
ATOM 1755 O O . PRO A 1 232 ? -0.559 -3.908 -18.182 1.00 91.44 232 PRO A O 1
ATOM 1758 N N . ARG A 1 233 ? 0.313 -2.344 -16.809 1.00 90.44 233 ARG A N 1
ATOM 1759 C CA . ARG A 1 233 ? 0.189 -1.213 -17.747 1.00 90.44 233 ARG A CA 1
ATOM 1760 C C . ARG A 1 233 ? 1.240 -1.246 -18.859 1.00 90.44 233 ARG A C 1
ATOM 1762 O O . ARG A 1 233 ? 0.990 -0.776 -19.963 1.00 90.44 233 ARG A O 1
ATOM 1769 N N . ASN A 1 234 ? 2.400 -1.858 -18.611 1.00 91.38 234 ASN A N 1
ATOM 1770 C CA . ASN A 1 234 ? 3.471 -1.966 -19.600 1.00 91.38 234 ASN A CA 1
ATOM 1771 C C . ASN A 1 234 ? 4.289 -3.272 -19.477 1.00 91.38 234 ASN A C 1
ATOM 1773 O O . ASN A 1 234 ? 4.056 -4.123 -18.612 1.00 91.38 234 ASN A O 1
ATOM 1777 N N . ARG A 1 235 ? 5.283 -3.453 -20.363 1.00 89.69 235 ARG A N 1
ATOM 1778 C CA . ARG A 1 235 ? 6.151 -4.649 -20.374 1.00 89.69 235 ARG A CA 1
ATOM 1779 C C . ARG A 1 235 ? 7.024 -4.782 -19.120 1.00 89.69 235 ARG A C 1
ATOM 1781 O O . ARG A 1 235 ? 7.350 -5.908 -18.746 1.00 89.69 235 ARG A O 1
ATOM 1788 N N . ARG A 1 236 ? 7.442 -3.671 -18.503 1.00 89.62 236 ARG A N 1
ATOM 1789 C CA . ARG A 1 236 ? 8.245 -3.681 -17.269 1.00 89.62 236 ARG A CA 1
ATOM 1790 C C . ARG A 1 236 ? 7.394 -4.175 -16.101 1.00 89.62 236 ARG A C 1
ATOM 1792 O O . ARG A 1 236 ? 7.805 -5.132 -15.447 1.00 89.62 236 ARG A O 1
ATOM 1799 N N . ALA A 1 237 ? 6.182 -3.641 -15.945 1.00 92.12 237 ALA A N 1
ATOM 1800 C CA . ALA A 1 237 ? 5.204 -4.117 -14.971 1.00 92.12 237 ALA A CA 1
ATOM 1801 C C . ALA A 1 237 ? 4.884 -5.601 -15.163 1.00 92.12 237 ALA A C 1
ATOM 1803 O O . ALA A 1 237 ? 4.930 -6.364 -14.204 1.00 92.12 237 ALA A O 1
ATOM 1804 N N . LEU A 1 238 ? 4.653 -6.051 -16.401 1.00 91.69 238 LEU A N 1
ATOM 1805 C CA . LEU A 1 238 ? 4.406 -7.468 -16.680 1.00 91.69 238 LEU A CA 1
ATOM 1806 C C . LEU A 1 238 ? 5.542 -8.368 -16.159 1.00 91.69 238 LEU A C 1
ATOM 1808 O O . LEU A 1 238 ? 5.285 -9.342 -15.448 1.00 91.69 238 LEU A O 1
ATOM 1812 N N . ARG A 1 239 ? 6.802 -8.025 -16.467 1.00 89.50 239 ARG A N 1
ATOM 1813 C CA . ARG A 1 239 ? 7.969 -8.771 -15.964 1.00 89.50 239 ARG A CA 1
ATOM 1814 C C . ARG A 1 239 ? 8.057 -8.729 -14.441 1.00 89.50 239 ARG A C 1
ATOM 1816 O O . ARG A 1 239 ? 8.309 -9.755 -13.818 1.00 89.50 239 ARG A O 1
ATOM 1823 N N . TYR A 1 240 ? 7.820 -7.564 -13.846 1.00 90.56 240 TYR A N 1
ATOM 1824 C CA . TYR A 1 240 ? 7.837 -7.380 -12.398 1.00 90.56 240 TYR A CA 1
ATOM 1825 C C . TYR A 1 240 ? 6.797 -8.260 -11.685 1.00 90.56 240 TYR A C 1
ATOM 1827 O O . TYR A 1 240 ? 7.139 -8.983 -10.745 1.00 90.56 240 TYR A O 1
ATOM 1835 N N . LEU A 1 241 ? 5.549 -8.262 -12.163 1.00 91.31 241 LEU A N 1
ATOM 1836 C CA . LEU A 1 241 ? 4.462 -9.084 -11.622 1.00 91.31 241 LEU A CA 1
ATOM 1837 C C . LEU A 1 241 ? 4.741 -10.583 -11.771 1.00 91.31 241 LEU A C 1
ATOM 1839 O O . LEU A 1 241 ? 4.446 -11.378 -10.879 1.00 91.31 241 LEU A O 1
ATOM 1843 N N . GLU A 1 242 ? 5.355 -10.994 -12.876 1.00 90.75 242 GLU A N 1
ATOM 1844 C CA . GLU A 1 242 ? 5.778 -12.382 -13.046 1.00 90.75 242 GLU A CA 1
ATOM 1845 C C . GLU A 1 242 ? 6.886 -12.787 -12.086 1.00 90.75 242 GLU A C 1
ATOM 1847 O O . GLU A 1 242 ? 6.822 -13.882 -11.529 1.00 90.75 242 GLU A O 1
ATOM 1852 N N . SER A 1 243 ? 7.878 -11.925 -11.860 1.00 89.50 243 SER A N 1
ATOM 1853 C CA . SER A 1 243 ? 8.912 -12.193 -10.862 1.00 89.50 243 SER A CA 1
ATOM 1854 C C . SER A 1 243 ? 8.312 -12.247 -9.456 1.00 89.50 243 SER A C 1
ATOM 1856 O O . SER A 1 243 ? 8.664 -13.147 -8.700 1.00 89.50 243 SER A O 1
ATOM 1858 N N . LYS A 1 244 ? 7.332 -11.390 -9.117 1.00 89.31 244 LYS A N 1
ATOM 1859 C CA . LYS A 1 244 ? 6.552 -11.508 -7.866 1.00 89.31 244 LYS A CA 1
ATOM 1860 C C . LYS A 1 244 ? 5.863 -12.870 -7.739 1.00 89.31 244 LYS A C 1
ATOM 1862 O O . LYS A 1 244 ? 5.937 -13.491 -6.680 1.00 89.31 244 LYS A O 1
ATOM 1867 N N . ARG A 1 245 ? 5.224 -13.353 -8.810 1.00 90.12 245 ARG A N 1
ATOM 1868 C CA . ARG A 1 245 ? 4.569 -14.671 -8.826 1.00 90.12 245 ARG A CA 1
ATOM 1869 C C . ARG A 1 245 ? 5.579 -15.804 -8.629 1.00 90.12 245 ARG A C 1
ATOM 1871 O O . ARG A 1 245 ? 5.373 -16.645 -7.765 1.00 90.12 245 ARG A O 1
ATOM 1878 N N . ARG A 1 246 ? 6.667 -15.818 -9.409 1.00 88.31 246 ARG A N 1
ATOM 1879 C CA . ARG A 1 246 ? 7.655 -16.913 -9.411 1.00 88.31 246 ARG A CA 1
ATOM 1880 C C . ARG A 1 246 ? 8.524 -16.948 -8.154 1.00 88.31 246 ARG A C 1
ATOM 1882 O O . ARG A 1 246 ? 8.786 -18.025 -7.644 1.00 88.31 246 ARG A O 1
ATOM 1889 N N . LYS A 1 247 ? 8.989 -15.787 -7.684 1.00 85.81 247 LYS A N 1
ATOM 1890 C CA . LYS A 1 247 ? 10.014 -15.683 -6.629 1.00 85.81 247 LYS A CA 1
ATOM 1891 C C . LYS A 1 247 ? 9.452 -15.356 -5.245 1.00 85.81 247 LYS A C 1
ATOM 1893 O O . LYS A 1 247 ? 10.144 -15.547 -4.259 1.00 85.81 247 LYS A O 1
ATOM 1898 N N . ALA A 1 248 ? 8.218 -14.853 -5.156 1.00 82.50 248 ALA A N 1
ATOM 1899 C CA . ALA A 1 248 ? 7.581 -14.490 -3.885 1.00 82.50 248 ALA A CA 1
ATOM 1900 C C . ALA A 1 248 ? 6.157 -15.050 -3.737 1.00 82.50 248 ALA A C 1
ATOM 1902 O O . ALA A 1 248 ? 5.377 -14.520 -2.944 1.00 82.50 248 ALA A O 1
ATOM 1903 N N . ALA A 1 249 ? 5.798 -16.063 -4.535 1.00 87.25 249 ALA A N 1
ATOM 1904 C CA . ALA A 1 249 ? 4.527 -16.790 -4.471 1.00 87.25 249 ALA A CA 1
ATOM 1905 C C . ALA A 1 249 ? 3.264 -15.900 -4.438 1.00 87.25 249 ALA A C 1
ATOM 1907 O O . ALA A 1 249 ? 2.245 -16.273 -3.857 1.00 87.25 249 ALA A O 1
ATOM 1908 N N . HIS A 1 250 ? 3.312 -14.704 -5.042 1.00 88.25 250 HIS A N 1
ATOM 1909 C CA . HIS A 1 250 ? 2.151 -13.813 -5.052 1.00 88.25 250 HIS A CA 1
ATOM 1910 C C . HIS A 1 250 ? 1.008 -14.418 -5.878 1.00 88.25 250 HIS A C 1
ATOM 1912 O O . HIS A 1 250 ? 1.214 -14.895 -6.999 1.00 88.25 250 HIS A O 1
ATOM 1918 N N . ARG A 1 251 ? -0.212 -14.340 -5.340 1.00 87.62 251 ARG A N 1
ATOM 1919 C CA . ARG A 1 251 ? -1.445 -14.795 -5.993 1.00 87.62 251 ARG A CA 1
ATOM 1920 C C . ARG A 1 251 ? -1.920 -13.719 -6.973 1.00 87.62 251 ARG A C 1
ATOM 1922 O O . ARG A 1 251 ? -2.660 -12.821 -6.600 1.00 87.62 251 ARG A O 1
ATOM 1929 N N . LEU A 1 252 ? -1.437 -13.784 -8.213 1.00 85.88 252 LEU A N 1
ATOM 1930 C CA . LEU A 1 252 ? -1.718 -12.799 -9.269 1.00 85.88 252 LEU A CA 1
ATOM 1931 C C . LEU A 1 252 ? -2.423 -13.455 -10.467 1.00 85.88 252 LEU A C 1
ATOM 1933 O O . LEU A 1 252 ? -2.048 -14.587 -10.803 1.00 85.88 252 LEU A O 1
ATOM 1937 N N . PRO A 1 253 ? -3.345 -12.755 -11.168 1.00 83.12 253 PRO A N 1
ATOM 1938 C CA . PRO A 1 253 ? -4.042 -13.289 -12.343 1.00 83.12 253 PRO A CA 1
ATOM 1939 C C . PRO A 1 253 ? -3.072 -13.843 -13.385 1.00 83.12 253 PRO A C 1
ATOM 1941 O O . PRO A 1 253 ? -1.975 -13.318 -13.545 1.00 83.12 253 PRO A O 1
ATOM 1944 N N . SER A 1 254 ? -3.435 -14.912 -14.095 1.00 78.75 254 SER A N 1
ATOM 1945 C CA . SER A 1 254 ? -2.546 -15.512 -15.098 1.00 78.75 254 SER A CA 1
ATOM 1946 C C . SER A 1 254 ? -2.306 -14.570 -16.290 1.00 78.75 254 SER A C 1
ATOM 1948 O O . SER A 1 254 ? -3.085 -13.655 -16.553 1.00 78.75 254 SER A O 1
ATOM 1950 N N . ARG A 1 255 ? -1.254 -14.828 -17.086 1.00 75.38 255 ARG A N 1
ATOM 1951 C CA . ARG A 1 255 ? -1.028 -14.093 -18.348 1.00 75.38 255 ARG A CA 1
ATOM 1952 C C . ARG A 1 255 ? -2.238 -14.157 -19.290 1.00 75.38 255 ARG A C 1
ATOM 1954 O O . ARG A 1 255 ? -2.487 -13.199 -20.015 1.00 75.38 255 ARG A O 1
ATOM 1961 N N . GLY A 1 256 ? -2.954 -15.283 -19.297 1.00 74.00 256 GLY A N 1
ATOM 1962 C CA . GLY A 1 256 ? -4.177 -15.456 -20.081 1.00 74.00 256 GLY A CA 1
ATOM 1963 C C . GLY A 1 256 ? -5.305 -14.554 -19.585 1.00 74.00 256 GLY A C 1
ATOM 1964 O O . GLY A 1 256 ? -5.938 -13.887 -20.396 1.00 74.00 256 GLY A O 1
ATOM 1965 N N . ALA A 1 257 ? -5.479 -14.454 -18.264 1.00 72.88 257 ALA A N 1
ATOM 1966 C CA . ALA A 1 257 ? -6.469 -13.572 -17.651 1.00 72.88 257 ALA A CA 1
ATOM 1967 C C . ALA A 1 257 ? -6.218 -12.096 -18.006 1.00 72.88 257 ALA A C 1
ATOM 1969 O O . ALA A 1 257 ? -7.121 -11.436 -18.511 1.00 72.88 257 ALA A O 1
ATOM 1970 N N . TRP A 1 258 ? -4.976 -11.610 -17.874 1.00 76.75 258 TRP A N 1
ATOM 1971 C CA . TRP A 1 258 ? -4.631 -10.235 -18.267 1.00 76.75 258 TRP A CA 1
ATOM 1972 C C . TRP A 1 258 ? -4.885 -9.960 -19.752 1.00 76.75 258 TRP A C 1
ATOM 1974 O O . TRP A 1 258 ? -5.345 -8.883 -20.117 1.00 76.75 258 TRP A O 1
ATOM 1984 N N . ARG A 1 259 ? -4.601 -10.930 -20.634 1.00 73.12 259 ARG A N 1
ATOM 1985 C CA . ARG A 1 259 ? -4.898 -10.785 -22.066 1.00 73.12 259 ARG A CA 1
ATOM 1986 C C . ARG A 1 259 ? -6.395 -10.641 -22.302 1.00 73.12 259 ARG A C 1
ATOM 1988 O O . ARG A 1 259 ? -6.783 -9.726 -23.015 1.00 73.12 259 ARG A O 1
ATOM 1995 N N . LEU A 1 260 ? -7.210 -11.515 -21.719 1.00 69.88 260 LEU A N 1
ATOM 1996 C CA . LEU A 1 260 ? -8.664 -11.468 -21.879 1.00 69.88 260 LEU A CA 1
ATOM 1997 C C . LEU A 1 260 ? -9.247 -10.144 -21.384 1.00 69.88 260 LEU A C 1
ATOM 1999 O O . LEU A 1 260 ? -10.087 -9.573 -22.066 1.00 69.88 260 LEU A O 1
ATOM 2003 N N . GLU A 1 261 ? -8.755 -9.621 -20.264 1.00 74.31 261 GLU A N 1
ATOM 2004 C CA . GLU A 1 261 ? -9.184 -8.327 -19.728 1.00 74.31 261 GLU A CA 1
ATOM 2005 C C . GLU A 1 261 ? -8.832 -7.167 -20.674 1.00 74.31 261 GLU A C 1
ATOM 2007 O O . GLU A 1 261 ? -9.701 -6.381 -21.048 1.00 74.31 261 GLU A O 1
ATOM 2012 N N . ILE A 1 262 ? -7.584 -7.111 -21.160 1.00 74.81 262 ILE A N 1
ATOM 2013 C CA . ILE A 1 262 ? -7.138 -6.086 -22.121 1.00 74.81 262 ILE A CA 1
ATOM 2014 C C . ILE A 1 262 ? -7.944 -6.164 -23.426 1.00 74.81 262 ILE A C 1
ATOM 2016 O O . ILE A 1 262 ? -8.337 -5.137 -23.982 1.00 74.81 262 ILE A O 1
ATOM 2020 N N . TRP A 1 263 ? -8.183 -7.376 -23.933 1.00 75.50 263 TRP A N 1
ATOM 2021 C CA . TRP A 1 263 ? -8.991 -7.587 -25.134 1.00 75.50 263 TRP A CA 1
ATOM 2022 C C . TRP A 1 263 ? -10.457 -7.225 -24.903 1.00 75.50 263 TRP A C 1
ATOM 2024 O O . TRP A 1 263 ? -11.041 -6.568 -25.757 1.00 75.50 263 TRP A O 1
ATOM 2034 N N . GLY A 1 264 ? -11.027 -7.572 -23.750 1.00 70.38 264 GLY A N 1
ATOM 2035 C CA . GLY A 1 264 ? -12.392 -7.216 -23.372 1.00 70.38 264 GLY A CA 1
ATOM 2036 C C . GLY A 1 264 ? -12.603 -5.704 -23.335 1.00 70.38 264 GLY A C 1
ATOM 2037 O O . GLY A 1 264 ? -13.542 -5.207 -23.949 1.00 70.38 264 GLY A O 1
ATOM 2038 N N . VAL A 1 265 ? -11.681 -4.956 -22.719 1.00 73.12 265 VAL A N 1
ATOM 2039 C CA . VAL A 1 265 ? -11.724 -3.482 -22.712 1.00 73.12 265 VAL A CA 1
ATOM 2040 C C . VAL A 1 265 ? -11.617 -2.920 -24.130 1.00 73.12 265 VAL A C 1
ATOM 2042 O O . VAL A 1 265 ? -12.391 -2.042 -24.504 1.00 73.12 265 VAL A O 1
ATOM 2045 N N . ARG A 1 266 ? -10.699 -3.438 -24.956 1.00 77.38 266 ARG A N 1
ATOM 2046 C 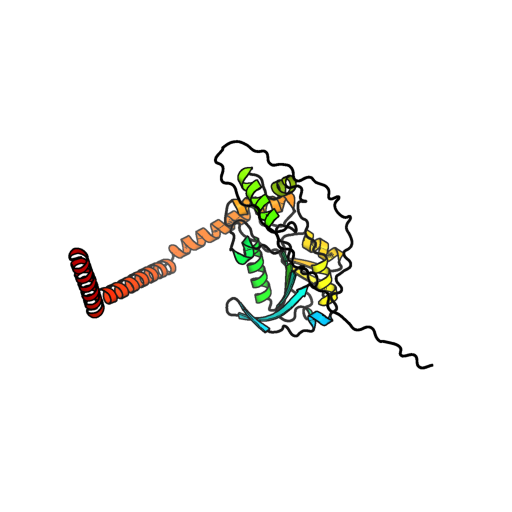CA . ARG A 1 266 ? -10.543 -2.995 -26.353 1.00 77.38 266 ARG A CA 1
ATOM 2047 C C . ARG A 1 266 ? -11.782 -3.260 -27.198 1.00 77.38 266 ARG A C 1
ATOM 2049 O O . ARG A 1 266 ? -12.185 -2.385 -27.958 1.00 77.38 266 ARG A O 1
ATOM 2056 N N . LEU A 1 267 ? -12.379 -4.440 -27.056 1.00 78.81 267 LEU A N 1
ATOM 2057 C CA . LEU A 1 267 ? -13.625 -4.793 -27.728 1.00 78.81 267 LEU A CA 1
ATOM 2058 C C . LEU A 1 267 ? -14.773 -3.905 -27.246 1.00 78.81 267 LEU A C 1
ATOM 2060 O O . LEU A 1 267 ? -15.538 -3.427 -28.073 1.00 78.81 267 LEU A O 1
ATOM 2064 N N . GLY A 1 268 ? -14.850 -3.616 -25.944 1.00 72.44 268 GLY A N 1
ATOM 2065 C CA . GLY A 1 268 ? -15.833 -2.692 -25.379 1.00 72.44 268 GLY A CA 1
ATOM 2066 C C . GLY A 1 268 ? -15.696 -1.269 -25.924 1.00 72.44 268 GLY A C 1
ATOM 2067 O O . GLY A 1 268 ? -16.687 -0.680 -26.342 1.00 72.44 268 GLY A O 1
ATOM 2068 N N . ILE A 1 269 ? -14.473 -0.730 -25.996 1.00 73.69 269 ILE A N 1
ATOM 2069 C CA . ILE A 1 269 ? -14.207 0.592 -26.589 1.00 73.69 269 ILE A CA 1
ATOM 2070 C C . ILE A 1 269 ? -14.556 0.600 -28.080 1.00 73.69 269 ILE A C 1
ATOM 2072 O O . ILE A 1 269 ? -15.196 1.539 -28.546 1.00 73.69 269 ILE A O 1
ATOM 2076 N N . ALA A 1 270 ? -14.169 -0.437 -28.827 1.00 75.38 270 ALA A N 1
ATOM 2077 C CA . ALA A 1 270 ? -14.498 -0.549 -30.245 1.00 75.38 270 ALA A CA 1
ATOM 2078 C C . ALA A 1 270 ? -16.016 -0.635 -30.466 1.00 75.38 270 ALA A C 1
ATOM 2080 O O . ALA A 1 270 ? -16.551 0.073 -31.314 1.00 75.38 270 ALA A O 1
ATOM 2081 N N . ALA A 1 271 ? -16.721 -1.437 -29.666 1.00 78.00 271 ALA A N 1
ATOM 2082 C CA . ALA A 1 271 ? -18.174 -1.544 -29.708 1.00 78.00 271 ALA A CA 1
ATOM 2083 C C . ALA A 1 271 ? -18.853 -0.215 -29.347 1.00 78.00 271 ALA A C 1
ATOM 2085 O O . ALA A 1 271 ? -19.792 0.188 -30.026 1.00 78.00 271 ALA A O 1
ATOM 2086 N N . LEU A 1 272 ? -18.356 0.502 -28.333 1.00 76.50 272 LEU A N 1
ATOM 2087 C CA . LEU A 1 272 ? -18.867 1.822 -27.968 1.00 76.50 272 LEU A CA 1
ATOM 2088 C C . LEU A 1 272 ? -18.643 2.828 -29.099 1.00 76.50 272 LEU A C 1
ATOM 2090 O O . LEU A 1 272 ? -19.584 3.521 -29.466 1.00 76.50 272 LEU A O 1
ATOM 2094 N N . ALA A 1 273 ? -17.446 2.876 -29.685 1.00 73.94 273 ALA A N 1
ATOM 2095 C CA . ALA A 1 273 ? -17.123 3.761 -30.804 1.00 73.94 273 ALA A CA 1
ATOM 2096 C C . ALA A 1 273 ? -17.977 3.475 -32.053 1.00 73.94 273 ALA A C 1
ATOM 2098 O O . ALA A 1 273 ? -18.340 4.404 -32.767 1.00 73.94 273 ALA A O 1
ATOM 2099 N N . LEU A 1 274 ? -18.323 2.205 -32.288 1.00 78.00 274 LEU A N 1
ATOM 2100 C CA . LEU A 1 274 ? -19.195 1.766 -33.383 1.00 78.00 274 LEU A CA 1
ATOM 2101 C C . LEU A 1 274 ? -20.694 1.869 -33.052 1.00 78.00 274 LEU A C 1
ATOM 2103 O O . LEU A 1 274 ? -21.530 1.700 -33.937 1.00 78.00 274 LEU A O 1
ATOM 2107 N N . SER A 1 275 ? -21.054 2.136 -31.794 1.00 82.56 275 SER A N 1
ATOM 2108 C CA . SER A 1 275 ? -22.444 2.334 -31.383 1.00 82.56 275 SER A CA 1
ATOM 2109 C C . SER A 1 275 ? -22.945 3.734 -31.749 1.00 82.56 275 SER A C 1
ATOM 2111 O O . SER A 1 275 ? -22.167 4.685 -31.851 1.00 82.56 275 SER A O 1
ATOM 2113 N N . GLY A 1 276 ? -24.269 3.897 -31.847 1.00 76.88 276 GLY A N 1
ATOM 2114 C CA . GLY A 1 276 ? -24.883 5.219 -32.026 1.00 76.88 276 GLY A CA 1
ATOM 2115 C C . GLY A 1 276 ? -24.490 6.220 -30.929 1.00 76.88 276 GLY A C 1
ATOM 2116 O O . GLY A 1 276 ? -24.309 7.400 -31.212 1.00 76.88 276 GLY A O 1
ATOM 2117 N N . VAL A 1 277 ? -24.259 5.750 -29.697 1.00 79.94 277 VAL A N 1
ATOM 2118 C CA . VAL A 1 277 ? -23.785 6.585 -28.579 1.00 79.94 277 VAL A CA 1
ATOM 2119 C C . VAL A 1 277 ? -22.356 7.080 -28.820 1.00 79.94 277 VAL A C 1
ATOM 2121 O O . VAL A 1 277 ? -22.062 8.247 -28.570 1.00 79.94 277 VAL A O 1
ATOM 2124 N N . GLY A 1 278 ? -21.473 6.230 -29.350 1.00 73.81 278 GLY A N 1
ATOM 2125 C CA . GLY A 1 278 ? -20.105 6.621 -29.702 1.00 73.81 278 GLY A CA 1
ATOM 2126 C C . GLY A 1 278 ? -20.063 7.681 -30.795 1.00 73.81 278 GLY A C 1
ATOM 2127 O O . GLY A 1 278 ? -19.338 8.665 -30.660 1.00 73.81 278 GLY A O 1
ATOM 2128 N N . ALA A 1 279 ? -20.891 7.530 -31.831 1.00 76.06 279 ALA A N 1
ATOM 2129 C CA . ALA A 1 279 ? -21.022 8.527 -32.893 1.00 76.06 279 ALA A CA 1
ATOM 2130 C C . ALA A 1 279 ? -21.494 9.887 -32.349 1.00 76.06 279 ALA A C 1
ATOM 2132 O O . ALA A 1 279 ? -20.931 10.923 -32.703 1.00 76.06 279 ALA A O 1
ATOM 2133 N N . ILE A 1 280 ? -22.471 9.886 -31.435 1.00 82.06 280 ILE A N 1
ATOM 2134 C CA . ILE A 1 280 ? -22.965 11.105 -30.776 1.00 82.06 280 ILE A CA 1
ATOM 2135 C C . ILE A 1 280 ? -21.864 11.768 -29.938 1.00 82.06 280 ILE A C 1
ATOM 2137 O O . ILE A 1 280 ? -21.684 12.981 -30.025 1.00 82.06 280 ILE A O 1
ATOM 2141 N N . LEU A 1 281 ? -21.098 10.999 -29.157 1.00 80.88 281 LEU A N 1
ATOM 2142 C CA . LEU A 1 281 ? -20.002 11.537 -28.341 1.00 80.88 281 LEU A CA 1
ATOM 2143 C C . LEU A 1 281 ? -18.872 12.133 -29.193 1.00 80.88 281 LEU A C 1
ATOM 2145 O O . LEU A 1 281 ? -18.317 13.172 -28.835 1.00 80.88 281 LEU A O 1
ATOM 2149 N N . LEU A 1 282 ? -18.546 11.506 -30.326 1.00 78.56 282 LEU A N 1
ATOM 2150 C CA . LEU A 1 282 ? -17.562 12.035 -31.272 1.00 78.56 282 LEU A CA 1
ATOM 2151 C C . LEU A 1 282 ? -18.051 13.338 -31.916 1.00 78.56 282 LEU A C 1
ATOM 2153 O O . LEU A 1 282 ? -17.310 14.317 -31.927 1.00 78.56 282 LEU A O 1
ATOM 2157 N N . LEU A 1 283 ? -19.311 13.392 -32.360 1.00 82.00 283 LEU A N 1
ATOM 2158 C CA . LEU A 1 283 ? -19.920 14.617 -32.891 1.00 82.00 283 LEU A CA 1
ATOM 2159 C C . LEU A 1 283 ? -19.966 15.742 -31.849 1.00 82.00 283 LEU A C 1
ATOM 2161 O O . LEU A 1 283 ? -19.645 16.885 -32.165 1.00 82.00 283 LEU A O 1
ATOM 2165 N N . ALA A 1 284 ? -20.318 15.430 -30.599 1.00 83.25 284 ALA A N 1
ATOM 2166 C CA . ALA A 1 284 ? -20.333 16.401 -29.507 1.00 83.25 284 ALA A CA 1
ATOM 2167 C C . ALA A 1 284 ? -18.935 16.978 -29.235 1.00 83.25 284 ALA A C 1
ATOM 2169 O O . ALA A 1 284 ? -18.793 18.181 -29.014 1.00 83.25 284 ALA A O 1
ATOM 2170 N N . ARG A 1 285 ? -17.893 16.140 -29.298 1.00 86.75 285 ARG A N 1
ATOM 2171 C CA . ARG A 1 285 ? -16.501 16.584 -29.172 1.00 86.75 285 ARG A CA 1
ATOM 2172 C C . ARG A 1 285 ? -16.086 17.504 -30.322 1.00 86.75 285 ARG A C 1
ATOM 2174 O O . ARG A 1 285 ? -15.491 18.542 -30.053 1.00 86.75 285 ARG A O 1
ATOM 2181 N N . GLU A 1 286 ? -16.403 17.156 -31.569 1.00 87.00 286 GLU A N 1
ATOM 2182 C CA . GLU A 1 286 ? -16.114 18.011 -32.732 1.00 87.00 286 GLU A CA 1
ATOM 2183 C C . GLU A 1 286 ? -16.833 19.365 -32.627 1.00 87.00 286 GLU A C 1
ATOM 2185 O O . GLU A 1 286 ? -16.221 20.411 -32.829 1.00 87.00 286 GLU A O 1
ATOM 2190 N N . LEU A 1 287 ? -18.105 19.372 -32.215 1.00 88.25 287 LEU A N 1
ATOM 2191 C CA . LEU A 1 287 ? -18.862 20.606 -31.976 1.00 88.25 287 LEU A CA 1
ATOM 2192 C C . LEU A 1 287 ? -18.235 21.474 -30.876 1.00 88.25 287 LEU A C 1
ATOM 2194 O O . LEU A 1 287 ? -18.184 22.694 -31.026 1.00 88.25 287 LEU A O 1
ATOM 2198 N N . LEU A 1 288 ? -17.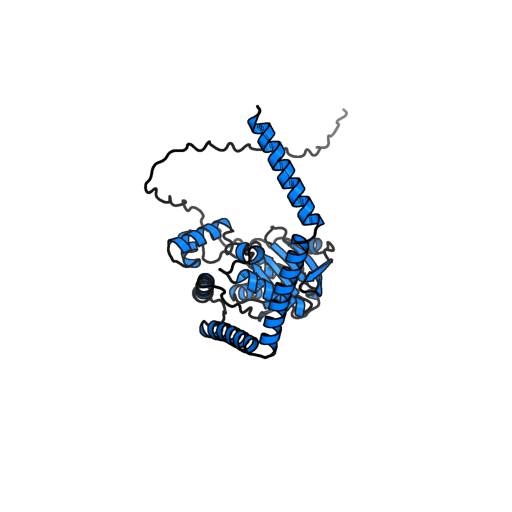728 20.866 -29.799 1.00 89.38 288 LEU A N 1
ATOM 2199 C CA . LEU A 1 288 ? -17.035 21.588 -28.729 1.00 89.38 288 LEU A CA 1
ATOM 2200 C C . LEU A 1 288 ? -15.733 22.228 -29.233 1.00 89.38 288 LEU A C 1
ATOM 2202 O O . LEU A 1 288 ? -15.475 23.396 -28.949 1.00 89.38 288 LEU A O 1
ATOM 2206 N N . ILE A 1 289 ? -14.948 21.496 -30.030 1.00 88.00 289 ILE A N 1
ATOM 2207 C CA . ILE A 1 289 ? -13.720 22.012 -30.653 1.00 88.00 289 ILE A CA 1
ATOM 2208 C C . ILE A 1 289 ? -14.050 23.178 -31.595 1.00 88.00 289 ILE A C 1
ATOM 2210 O O . ILE A 1 289 ? -13.407 24.226 -31.532 1.00 88.00 289 ILE A O 1
ATOM 2214 N N . ILE A 1 290 ? -15.078 23.037 -32.438 1.00 87.69 290 ILE A N 1
ATOM 2215 C CA . ILE A 1 290 ? -15.539 24.107 -33.336 1.00 87.69 290 ILE A CA 1
ATOM 2216 C C . ILE A 1 290 ? -15.980 25.333 -32.530 1.00 87.69 290 ILE A C 1
ATOM 2218 O O . ILE A 1 290 ? -15.637 26.459 -32.893 1.00 87.69 290 ILE A O 1
ATOM 2222 N N . HIS A 1 291 ? -16.701 25.132 -31.426 1.00 90.62 291 HIS A N 1
ATOM 2223 C CA . HIS A 1 291 ? -17.114 26.212 -30.537 1.00 90.62 291 HIS A CA 1
ATOM 2224 C C . HIS A 1 291 ? -15.905 26.946 -29.935 1.00 90.62 291 HIS A C 1
ATOM 2226 O O . HIS A 1 291 ? -15.856 28.173 -29.992 1.00 90.62 291 HIS A O 1
ATOM 2232 N N . GLU A 1 292 ? -14.898 26.234 -29.420 1.00 89.00 292 GLU A N 1
ATOM 2233 C CA . GLU A 1 292 ? -13.666 26.863 -28.916 1.00 89.00 292 GLU A CA 1
ATOM 2234 C C . GLU A 1 292 ? -12.925 27.652 -30.005 1.00 89.00 292 GLU A C 1
ATOM 2236 O O . GLU A 1 292 ? -12.492 28.783 -29.767 1.00 89.00 292 GLU A O 1
ATOM 2241 N N . LEU A 1 293 ? -12.829 27.106 -31.221 1.00 88.50 293 LEU A N 1
ATOM 2242 C CA . LEU A 1 293 ? -12.211 27.791 -32.357 1.00 88.50 293 LEU A CA 1
ATOM 2243 C C . LEU A 1 293 ? -12.988 29.048 -32.777 1.00 88.50 293 LEU A C 1
ATOM 2245 O O . LEU A 1 293 ? -12.366 30.062 -33.093 1.00 88.50 293 LEU A O 1
ATOM 2249 N N . LEU A 1 294 ? -14.323 29.019 -32.749 1.00 88.00 294 LEU A N 1
ATOM 2250 C CA . LEU A 1 294 ? -15.170 30.184 -33.025 1.00 88.00 294 LEU A CA 1
ATOM 2251 C C . LEU A 1 294 ? -15.008 31.269 -31.959 1.00 88.00 294 LEU A C 1
ATOM 2253 O O . LEU A 1 294 ? -14.850 32.441 -32.302 1.00 88.00 294 LEU A O 1
ATOM 2257 N N . VAL A 1 295 ? -14.992 30.892 -30.679 1.00 86.62 295 VAL A N 1
ATOM 2258 C CA . VAL A 1 295 ? -14.737 31.820 -29.567 1.00 86.62 295 VAL A CA 1
ATOM 2259 C C . VAL A 1 295 ? -13.366 32.477 -29.736 1.00 86.62 295 VAL A C 1
ATOM 2261 O O . VAL A 1 295 ? -13.260 33.704 -29.668 1.00 86.62 295 VAL A O 1
ATOM 2264 N N . LEU A 1 296 ? -12.325 31.692 -30.038 1.00 82.19 296 LEU A N 1
ATOM 2265 C CA . LEU A 1 296 ? -10.991 32.214 -30.337 1.00 82.19 296 LEU A CA 1
ATOM 2266 C C . LEU A 1 296 ? -11.018 33.160 -31.542 1.00 82.19 296 LEU A C 1
ATOM 2268 O O . LEU A 1 296 ? -10.500 34.271 -31.448 1.00 82.19 296 LEU A O 1
ATOM 2272 N N . ALA A 1 297 ? -11.652 32.773 -32.650 1.00 81.81 297 ALA A N 1
ATOM 2273 C CA . ALA A 1 297 ? -11.757 33.612 -33.840 1.00 81.81 297 ALA A CA 1
ATOM 2274 C C . ALA A 1 297 ? -12.419 34.960 -33.520 1.00 81.81 297 ALA A C 1
ATOM 2276 O O . ALA A 1 297 ? -11.846 35.995 -33.850 1.00 81.81 297 ALA A O 1
ATOM 2277 N N . VAL A 1 298 ? -13.545 34.964 -32.797 1.00 83.94 298 VAL A N 1
ATOM 2278 C CA . VAL A 1 298 ? -14.253 36.184 -32.376 1.00 83.94 298 VAL A CA 1
ATOM 2279 C C . VAL A 1 298 ? -13.360 37.070 -31.509 1.00 83.94 298 VAL A C 1
ATOM 2281 O O . VAL A 1 298 ? -13.234 38.263 -31.792 1.00 83.94 298 VAL A O 1
ATOM 2284 N N . VAL A 1 299 ? -12.683 36.501 -30.506 1.00 79.25 299 VAL A N 1
ATOM 2285 C CA . VAL A 1 299 ? -11.730 37.229 -29.650 1.00 79.25 299 VAL A CA 1
ATOM 2286 C C . VAL A 1 299 ? -10.593 37.835 -30.483 1.00 79.25 299 VAL A C 1
ATOM 2288 O O . VAL A 1 299 ? -10.217 38.993 -30.283 1.00 79.25 299 VAL A O 1
ATOM 2291 N N . PHE A 1 300 ? -10.073 37.099 -31.467 1.00 71.31 300 PHE A N 1
ATOM 2292 C CA . PHE A 1 300 ? -8.989 37.551 -32.337 1.00 71.31 300 PHE A CA 1
ATOM 2293 C C . PHE A 1 300 ? -9.437 38.530 -33.435 1.00 71.31 300 PHE A C 1
ATOM 2295 O O . PHE A 1 300 ? -8.614 39.327 -33.892 1.00 71.31 300 PHE A O 1
ATOM 2302 N N . THR A 1 301 ? -10.701 38.537 -33.850 1.00 72.12 301 THR A N 1
ATOM 2303 C CA . THR A 1 301 ? -11.238 39.515 -34.810 1.00 72.12 301 THR A CA 1
ATOM 2304 C C . THR A 1 301 ? -11.867 40.729 -34.136 1.00 72.12 301 THR A C 1
ATOM 2306 O O . THR A 1 301 ? -12.154 41.715 -34.818 1.00 72.12 301 THR A O 1
ATOM 2309 N N . HIS A 1 302 ? -12.047 40.700 -32.809 1.00 77.69 302 HIS A N 1
ATOM 2310 C CA . HIS A 1 302 ? -12.689 41.782 -32.074 1.00 77.69 302 HIS A CA 1
ATOM 2311 C C . HIS A 1 302 ? -11.925 43.108 -32.274 1.00 77.69 302 HIS A C 1
ATOM 2313 O O . HIS A 1 302 ? -10.701 43.158 -32.085 1.00 77.69 302 HIS A O 1
ATOM 2319 N N . PRO A 1 303 ? -12.612 44.211 -32.628 1.00 69.81 303 PRO A N 1
ATOM 2320 C CA . PRO A 1 303 ? -11.978 45.481 -32.995 1.00 69.81 303 PRO A CA 1
ATOM 2321 C C . PRO A 1 303 ? -11.064 46.040 -31.896 1.00 69.81 303 PRO A C 1
ATOM 2323 O O . PRO A 1 303 ? -10.020 46.616 -32.198 1.00 69.81 303 PRO A O 1
ATOM 2326 N N . VAL A 1 304 ? -11.384 45.783 -30.623 1.00 68.75 304 VAL A N 1
ATOM 2327 C CA . VAL A 1 304 ? -10.543 46.147 -29.467 1.00 68.75 304 VAL A CA 1
ATOM 2328 C C . VAL A 1 304 ? -9.212 45.378 -29.458 1.00 68.75 304 VAL A C 1
ATOM 2330 O O . VAL A 1 304 ? -8.152 45.981 -29.294 1.00 68.75 304 VAL A O 1
ATOM 2333 N N . ALA A 1 305 ? -9.231 44.065 -29.713 1.00 61.72 305 ALA A N 1
ATOM 2334 C CA . ALA A 1 305 ? -8.025 43.234 -29.787 1.00 61.72 305 ALA A CA 1
ATOM 2335 C C . ALA A 1 305 ? -7.177 43.542 -31.037 1.00 61.72 305 ALA A C 1
ATOM 2337 O O . ALA A 1 305 ? -5.949 43.397 -31.029 1.00 61.72 305 ALA A O 1
ATOM 2338 N N . ARG A 1 306 ? -7.819 43.994 -32.123 1.00 62.09 306 ARG A N 1
ATOM 2339 C CA . ARG A 1 306 ? -7.151 44.493 -33.335 1.00 62.09 306 ARG A CA 1
ATOM 2340 C C . ARG A 1 306 ? -6.483 45.853 -33.090 1.00 62.09 306 ARG A C 1
ATOM 2342 O O . ARG A 1 306 ? -5.324 46.032 -33.462 1.00 62.09 306 ARG A O 1
ATOM 2349 N N . ALA A 1 307 ? -7.161 46.776 -32.407 1.00 65.06 307 ALA A N 1
ATOM 2350 C CA . ALA A 1 307 ? -6.619 48.083 -32.031 1.00 65.06 307 ALA A CA 1
ATOM 2351 C C . ALA A 1 307 ? -5.450 47.972 -31.035 1.00 65.06 307 ALA A C 1
ATOM 2353 O O . ALA A 1 307 ? -4.441 48.663 -31.192 1.00 65.06 307 ALA A O 1
ATOM 2354 N N . ALA A 1 308 ? -5.536 47.057 -30.062 1.00 63.94 308 ALA A N 1
ATOM 2355 C CA . ALA A 1 308 ? -4.452 46.772 -29.121 1.00 63.94 308 ALA A CA 1
ATOM 2356 C C . ALA A 1 308 ? -3.184 46.272 -29.838 1.00 63.94 308 ALA A C 1
ATOM 2358 O O . ALA A 1 308 ? -2.089 46.771 -29.582 1.00 63.94 308 ALA A O 1
ATOM 2359 N N . ARG A 1 309 ? -3.325 45.358 -30.809 1.00 63.09 309 ARG A N 1
ATOM 2360 C CA . ARG A 1 309 ? -2.192 44.871 -31.615 1.00 63.09 309 ARG A CA 1
ATOM 2361 C C . ARG A 1 309 ? -1.578 45.946 -32.502 1.00 63.09 309 ARG A C 1
ATOM 2363 O O . ARG A 1 309 ? -0.356 46.013 -32.595 1.00 63.09 309 ARG A O 1
ATOM 2370 N N . LEU A 1 310 ? -2.390 46.809 -33.113 1.00 65.25 310 LEU A N 1
ATOM 2371 C CA . LEU A 1 310 ? -1.883 47.945 -33.888 1.00 65.25 310 LEU A CA 1
ATOM 2372 C C . LEU A 1 310 ? -1.109 48.935 -33.003 1.00 65.25 310 LEU A C 1
ATOM 2374 O O . LEU A 1 310 ? -0.030 49.368 -33.397 1.00 65.25 310 LEU A O 1
ATOM 2378 N N . ARG A 1 311 ? -1.591 49.223 -31.784 1.00 63.69 311 ARG A N 1
ATOM 2379 C CA . ARG A 1 311 ? -0.871 50.066 -30.811 1.00 63.69 311 ARG A CA 1
ATOM 2380 C C . ARG A 1 311 ? 0.467 49.467 -30.387 1.00 63.69 311 ARG A C 1
ATOM 2382 O O . ARG A 1 311 ? 1.462 50.184 -30.392 1.00 63.69 311 ARG A O 1
ATOM 2389 N N . VAL A 1 312 ? 0.514 48.171 -30.070 1.00 65.75 312 VAL A N 1
ATOM 2390 C CA . VAL A 1 312 ? 1.770 47.485 -29.716 1.00 65.75 312 VAL A CA 1
ATOM 2391 C C . VAL A 1 312 ? 2.752 47.514 -30.888 1.00 65.75 312 VAL A C 1
ATOM 2393 O O . VAL A 1 312 ? 3.913 47.856 -30.693 1.00 65.75 312 VAL A O 1
ATOM 2396 N N . ARG A 1 313 ? 2.287 47.261 -32.118 1.00 67.62 313 ARG A N 1
ATOM 2397 C CA . ARG A 1 313 ? 3.136 47.277 -33.322 1.00 67.62 313 ARG A CA 1
ATOM 2398 C C . ARG A 1 313 ? 3.684 48.676 -33.643 1.00 67.62 313 ARG A C 1
ATOM 2400 O O . ARG A 1 313 ? 4.840 48.805 -34.038 1.00 67.62 313 ARG A O 1
ATOM 2407 N N . MET A 1 314 ? 2.885 49.725 -33.424 1.00 67.06 314 MET A N 1
ATOM 2408 C CA . MET A 1 314 ? 3.336 51.121 -33.537 1.00 67.06 314 MET A CA 1
ATOM 2409 C C . MET A 1 314 ? 4.349 51.494 -32.446 1.00 67.06 314 MET A C 1
ATOM 2411 O O . MET A 1 314 ? 5.325 52.183 -32.734 1.00 67.06 314 MET A O 1
ATOM 2415 N N . LEU A 1 315 ? 4.150 51.026 -31.209 1.00 64.12 315 LEU A N 1
ATOM 2416 C CA . LEU A 1 315 ? 5.088 51.244 -30.102 1.00 64.12 315 LEU A CA 1
ATOM 2417 C C . LEU A 1 315 ? 6.435 50.561 -30.361 1.00 64.12 315 LEU A C 1
ATOM 2419 O O . LEU A 1 315 ? 7.475 51.188 -30.183 1.00 64.12 315 LEU A O 1
ATOM 2423 N N . THR A 1 316 ? 6.432 49.324 -30.860 1.00 65.00 316 THR A N 1
ATOM 2424 C CA . THR A 1 316 ? 7.670 48.614 -31.218 1.00 65.00 316 THR A CA 1
ATOM 2425 C C . THR A 1 316 ? 8.397 49.261 -32.397 1.00 65.00 316 THR A C 1
ATOM 2427 O O . THR A 1 316 ? 9.623 49.300 -32.397 1.00 65.00 316 THR A O 1
ATOM 2430 N N . HIS A 1 317 ? 7.670 49.825 -33.370 1.00 67.00 317 HIS A N 1
ATOM 2431 C CA . HIS A 1 317 ? 8.281 50.557 -34.485 1.00 67.00 317 HIS A CA 1
ATOM 2432 C C . HIS A 1 317 ? 8.952 51.858 -34.016 1.00 67.00 317 HIS A C 1
ATOM 2434 O O . HIS A 1 317 ? 10.098 52.119 -34.368 1.00 67.00 317 HIS A O 1
ATOM 2440 N N . ARG A 1 318 ? 8.284 52.638 -33.151 1.00 60.38 318 ARG A N 1
ATOM 2441 C CA . ARG A 1 318 ? 8.853 53.875 -32.581 1.00 60.38 318 ARG A CA 1
ATOM 2442 C C . ARG A 1 318 ? 10.085 53.620 -31.709 1.00 60.38 318 ARG A C 1
ATOM 2444 O O . ARG A 1 318 ? 11.027 54.405 -31.751 1.00 60.38 318 ARG A O 1
ATOM 2451 N N . LEU A 1 319 ? 10.090 52.533 -30.937 1.00 60.12 319 LEU A N 1
ATOM 2452 C CA . LEU A 1 319 ? 11.249 52.140 -30.128 1.00 60.12 319 LEU A CA 1
ATOM 2453 C C . LEU A 1 319 ? 12.425 51.663 -31.002 1.00 60.12 319 LEU A C 1
ATOM 2455 O O . LEU A 1 319 ? 13.573 51.976 -30.696 1.00 60.12 319 LEU A O 1
ATOM 2459 N N . GLY A 1 320 ? 12.150 50.979 -32.118 1.00 58.81 320 GLY A N 1
ATOM 2460 C CA . GLY A 1 320 ? 13.167 50.594 -33.104 1.00 58.81 320 GLY A CA 1
ATOM 2461 C C . GLY A 1 320 ? 13.801 51.789 -33.828 1.00 58.81 320 GLY A C 1
ATOM 2462 O O . GLY A 1 320 ? 15.018 51.839 -33.982 1.00 58.81 320 GLY A O 1
ATOM 2463 N N . GLU A 1 321 ? 13.011 52.798 -34.203 1.00 58.38 321 GLU A N 1
ATOM 2464 C CA . GLU A 1 321 ? 13.527 54.022 -34.839 1.00 58.38 321 GLU A CA 1
ATOM 2465 C C . GLU A 1 321 ? 14.354 54.900 -33.884 1.00 58.38 321 GLU A C 1
ATOM 2467 O O . GLU A 1 321 ? 15.315 55.539 -34.313 1.00 58.38 321 GLU A O 1
ATOM 2472 N N . GLN A 1 322 ? 14.034 54.918 -32.584 1.00 56.59 322 GLN A N 1
ATOM 2473 C CA . GLN A 1 322 ? 14.847 55.611 -31.574 1.00 56.59 322 GLN A CA 1
ATOM 2474 C C . GLN A 1 322 ? 16.177 54.899 -31.284 1.00 56.59 322 GLN A C 1
ATOM 2476 O O . GLN A 1 322 ? 17.163 55.565 -30.975 1.00 56.59 322 GLN A O 1
ATOM 2481 N N . SER A 1 323 ? 16.224 53.572 -31.427 1.00 52.91 323 SER A N 1
ATOM 2482 C CA . SER A 1 323 ? 17.450 52.772 -31.295 1.00 52.91 323 SER A CA 1
ATOM 2483 C C . SER A 1 323 ? 18.435 52.959 -32.455 1.00 52.91 323 SER A C 1
ATOM 2485 O O . SER A 1 323 ? 19.608 52.660 -32.279 1.00 52.91 323 SER A O 1
ATOM 2487 N N . LEU A 1 324 ? 17.980 53.417 -33.626 1.00 52.44 324 LEU A N 1
ATOM 2488 C CA . LEU A 1 324 ? 18.820 53.657 -34.812 1.00 52.44 324 LEU A CA 1
ATOM 2489 C C . LEU A 1 324 ? 19.356 55.100 -34.896 1.00 52.44 324 LEU A C 1
ATOM 2491 O O . LEU A 1 324 ? 20.127 55.417 -35.797 1.00 52.44 324 LEU A O 1
ATOM 2495 N N . ARG A 1 325 ? 18.929 55.989 -33.987 1.00 53.12 325 ARG A N 1
ATOM 2496 C CA . ARG A 1 325 ? 19.336 57.408 -33.923 1.00 53.12 325 ARG A CA 1
ATOM 2497 C C . ARG A 1 325 ? 20.259 57.740 -32.737 1.00 53.12 325 ARG A C 1
ATOM 2499 O O . ARG A 1 325 ? 20.535 58.917 -32.512 1.00 53.12 325 ARG A O 1
ATOM 2506 N N . ARG A 1 326 ? 20.703 56.738 -31.978 1.00 44.75 326 ARG A N 1
ATOM 2507 C CA . ARG A 1 326 ? 21.768 56.829 -30.966 1.00 44.75 326 ARG A CA 1
ATOM 2508 C C . ARG A 1 326 ? 22.944 55.985 -31.418 1.00 44.75 326 ARG A C 1
ATOM 2510 O O . ARG A 1 326 ? 24.079 56.418 -31.145 1.00 44.75 326 ARG A O 1
#

pLDDT: mean 77.66, std 22.63, range [27.81, 98.56]

Sequence (326 aa):
MTSTVDQPGTHPAKVRTALITLPRLRTGRGRSDALVSPVAQSATPPAETRLAPPNLTVAEFAADTRHLLTRRGLQLSVRVAEFDDGSGCAVLVGDPERHRNPLVRIHSRCLYGDAFDSEDCDCGPELELALDKIQAAGAGVVLYLEQEGRGAGLTVKAQGLRLSERAGIDTFDSYARLGFDHDLRSFAYAAQFLTGVLGLSRIRLLTNNPRKAHTLAEHGLHVDTEALPTTPRNRRALRYLESKRRKAAHRLPSRGAWRLEIWGVRLGIAALALSGVGAILLLARELLIIHELLVLAVVFTHPVARAARLRVRMLTHRLGEQSLRR

Secondary structure (DSSP, 8-state):
-----PPPPP-PPPP------PPP---------------------------PPP---TTGGGS---EEEEETTEEEEEEEEE-TTSSEEEEEES-GGGSSS-EEEEEE--HHHHTS--TTSSHHHHHHHHHHHHHHHS-EEEEEE--GGGGT-HHHHHHHHHHHHHHT--HHHHHHHTT--S-----HHHHHIIIIIS--SEEEEE-S-HHHHHHHHHTT-EEEEE------SSHHHHHHHHHHHHHH------HHHHHHHHHHHHHHHHHHHHSHHHHHHHHHHHHHHHHHHHHHHHHHH-HHHHHHHHHHHHHHHHHHHHHT--

Foldseek 3Di:
DDDDDDDDDDDDDDDDDDDDDDDDDDDDDDDDDDDDDDPDDDDDDPDPDPPPQPCPPLVQLPPPQWDWDDDPNDTWTWHKGADPVNFFIKIKTAQQLVDQAAEEEEAEDECCVCPVVDLLACRVVLVVLSVVVCVVVRTHMYTYGPCYPLNPDDVLNVQLVVCCVVVVHASQVSCVVSVHHSHPDDCLNVLCCCCVNSVHQEYAYAFQAVVNVVSNVVSRHHYNYDYREDARPDPSHVVHVVCCCPVRVGNYDDPVRNVCVVVVVVVVVVVCCVDPNVVVVVVVVVVVVVVVVVVVVCCCPPVVNVVVVVVVVVVVVVVVVVVVVD